Protein AF-A0A3R6D2X5-F1 (afdb_monomer_lite)

Sequence (202 aa):
MEIKRREPYDKNHVMYYKDLEEFFIPELEIRYCKGAEIPTVSSIYNDYRVWLLFAEFEGKGWTCLQVAHSKKNVKKEIEFVLEHLSKRWDRSGCELTDSQFYKHVCPVPKRGENYRDILYRKIGYEGSEFKICVLNVDKYLGLKKVEKNNKNDAERIIEICKNQYAEAKIAYQTLAVYWRKVSSAIDGQTISYAVEHRSEFE

pLDDT: mean 89.86, std 9.37, range [51.62, 98.38]

Organism: NCBI:txid360807

Radius of gyration: 16.98 Å; chains: 1; bounding box: 43×39×49 Å

Foldseek 3Di:
DDWAWDPPCRPAAADFCVNCVVQFDVVQKDKAFAPDDQDQFDQVLQVAFKKWKWFQDPPPGTATAAIGGDPGGRRVVVVLLSVLLNDAADPPPWWFQAAPTTGRQQTDDDPPDDRSSNNSNVVSVVGGIMMMTTGNLCVVVVHDPDPPDPPDVVSVCCVVCSSLLSRLLNCSNRVHRRHHDPCPDPSNVSNVVCSVVVVVRD

Structure (mmCIF, N/CA/C/O backbone):
data_AF-A0A3R6D2X5-F1
#
_entry.id   AF-A0A3R6D2X5-F1
#
loop_
_atom_site.group_PDB
_atom_site.id
_atom_site.type_symbol
_atom_site.label_atom_id
_atom_site.label_alt_id
_atom_site.label_comp_id
_atom_site.label_asym_id
_atom_site.label_entity_id
_atom_site.label_seq_id
_atom_site.pdbx_PDB_ins_code
_atom_site.Cartn_x
_atom_site.Cartn_y
_atom_site.Cartn_z
_atom_site.occupancy
_atom_site.B_iso_or_equiv
_atom_site.auth_seq_id
_atom_site.auth_comp_id
_atom_site.auth_asym_id
_atom_site.auth_atom_id
_atom_site.pdbx_PDB_model_num
ATOM 1 N N . MET A 1 1 ? 3.250 -5.771 -18.035 1.00 56.91 1 MET A N 1
ATOM 2 C CA . MET A 1 1 ? 4.008 -6.622 -17.089 1.00 56.91 1 MET A CA 1
ATOM 3 C C . MET A 1 1 ? 3.170 -7.850 -16.765 1.00 56.91 1 MET A C 1
ATOM 5 O O . MET A 1 1 ? 2.044 -7.692 -16.306 1.00 56.91 1 MET A O 1
ATOM 9 N N . GLU A 1 2 ? 3.667 -9.053 -17.046 1.00 67.50 2 GLU A N 1
ATOM 10 C CA . GLU A 1 2 ? 2.985 -10.290 -16.651 1.00 67.50 2 GLU A CA 1
ATOM 11 C C . GLU A 1 2 ? 3.428 -10.656 -15.229 1.00 67.50 2 GLU A C 1
ATOM 13 O O . GLU A 1 2 ? 4.548 -11.108 -15.009 1.00 67.50 2 GLU A O 1
ATOM 18 N N . ILE A 1 3 ? 2.583 -10.351 -14.242 1.00 84.94 3 ILE A N 1
ATOM 19 C CA . ILE A 1 3 ? 2.885 -10.572 -12.824 1.00 84.94 3 ILE A CA 1
ATOM 20 C C . ILE A 1 3 ? 2.293 -11.918 -12.406 1.00 84.94 3 ILE A C 1
ATOM 22 O O . ILE A 1 3 ? 1.081 -12.117 -12.504 1.00 84.94 3 ILE A O 1
ATOM 26 N N . LYS A 1 4 ? 3.130 -12.839 -11.919 1.00 92.88 4 LYS A N 1
ATOM 27 C CA . LYS A 1 4 ? 2.695 -14.180 -11.504 1.00 92.88 4 LYS A CA 1
ATOM 28 C C . LYS A 1 4 ? 2.452 -14.240 -9.998 1.00 92.88 4 LYS A C 1
ATOM 30 O O . LYS A 1 4 ? 3.367 -13.978 -9.217 1.00 92.88 4 LYS A O 1
ATOM 35 N N . ARG A 1 5 ? 1.239 -14.618 -9.587 1.00 94.50 5 ARG A N 1
ATOM 36 C CA . ARG A 1 5 ? 0.895 -14.833 -8.172 1.00 94.50 5 ARG A CA 1
ATOM 37 C C . ARG A 1 5 ? 1.635 -16.044 -7.595 1.00 94.50 5 ARG A C 1
ATOM 39 O O . ARG A 1 5 ? 1.973 -16.994 -8.307 1.00 94.50 5 ARG A O 1
ATOM 46 N N . ARG A 1 6 ? 1.910 -15.992 -6.296 1.00 94.44 6 ARG A N 1
ATOM 47 C CA . ARG A 1 6 ? 2.455 -17.099 -5.503 1.00 94.44 6 ARG A CA 1
ATOM 48 C C . ARG A 1 6 ? 1.317 -17.961 -4.983 1.00 94.44 6 ARG A C 1
ATOM 50 O O . ARG A 1 6 ? 0.257 -17.439 -4.660 1.00 94.44 6 ARG A O 1
ATOM 57 N N . GLU A 1 7 ? 1.567 -19.255 -4.825 1.00 90.50 7 GLU A N 1
ATOM 58 C CA . GLU A 1 7 ? 0.725 -20.052 -3.940 1.00 90.50 7 GLU A CA 1
ATOM 59 C C . GLU A 1 7 ? 0.876 -19.525 -2.499 1.00 90.50 7 GLU A C 1
ATOM 61 O O . GLU A 1 7 ? 1.982 -19.135 -2.105 1.00 90.50 7 GLU A O 1
ATOM 66 N N . PRO A 1 8 ? -0.214 -19.471 -1.721 1.00 91.00 8 PRO A N 1
ATOM 67 C CA . PRO A 1 8 ? -1.525 -20.040 -2.032 1.00 91.00 8 PRO A CA 1
ATOM 68 C C . PRO A 1 8 ? -2.539 -18.997 -2.573 1.00 91.00 8 PRO A C 1
ATOM 70 O O . PRO A 1 8 ? -3.746 -19.225 -2.495 1.00 91.00 8 PRO A O 1
ATOM 73 N N . TYR A 1 9 ? -2.062 -17.850 -3.077 1.00 92.38 9 TYR A N 1
ATOM 74 C CA . TYR A 1 9 ? -2.853 -16.667 -3.463 1.00 92.38 9 TYR A CA 1
ATOM 75 C C . TYR A 1 9 ? -3.320 -16.653 -4.926 1.00 92.38 9 TYR A C 1
ATOM 77 O O . TYR A 1 9 ? -3.965 -15.706 -5.376 1.00 92.38 9 TYR A O 1
ATOM 85 N N . ASP A 1 10 ? -2.953 -17.659 -5.710 1.00 88.56 10 ASP A N 1
ATOM 86 C CA . ASP A 1 10 ? -3.228 -17.752 -7.143 1.00 88.56 10 ASP A CA 1
ATOM 87 C C . ASP A 1 10 ? -4.728 -17.677 -7.461 1.00 88.56 10 ASP A C 1
ATOM 89 O O . ASP A 1 10 ? -5.114 -16.980 -8.401 1.00 88.56 10 ASP A O 1
ATOM 93 N N . LYS A 1 11 ? -5.564 -18.303 -6.625 1.00 87.81 11 LYS A N 1
ATOM 94 C CA . LYS A 1 11 ? -7.027 -18.361 -6.791 1.00 87.81 11 LYS A CA 1
ATOM 95 C C . LYS A 1 11 ? -7.799 -17.254 -6.077 1.00 87.81 11 LYS A C 1
ATOM 97 O O . LYS A 1 11 ? -9.017 -17.213 -6.194 1.00 87.81 11 LYS A O 1
ATOM 102 N N . ASN A 1 12 ? -7.120 -16.385 -5.335 1.00 90.75 12 ASN A N 1
ATOM 103 C CA . ASN A 1 12 ? -7.792 -15.356 -4.554 1.00 90.75 12 ASN A CA 1
ATOM 104 C C . ASN A 1 12 ? -8.479 -14.326 -5.460 1.00 90.75 12 ASN A C 1
ATOM 106 O O . ASN A 1 12 ? -7.918 -13.895 -6.482 1.00 90.75 12 ASN A O 1
ATOM 110 N N . HIS A 1 13 ? -9.672 -13.902 -5.042 1.00 90.56 13 HIS A N 1
ATOM 111 C CA . HIS A 1 13 ? -10.293 -12.695 -5.568 1.00 90.56 13 HIS A CA 1
ATOM 112 C C . HIS A 1 13 ? -9.428 -11.472 -5.225 1.00 90.56 13 HIS A C 1
ATOM 114 O O . HIS A 1 13 ? -8.724 -11.464 -4.215 1.00 90.56 13 HIS A O 1
ATOM 120 N N . VAL A 1 14 ? -9.434 -10.465 -6.100 1.00 92.19 14 VAL A N 1
ATOM 121 C CA . VAL A 1 14 ? -8.650 -9.241 -5.918 1.00 92.19 14 VAL A CA 1
ATOM 122 C C . VAL A 1 14 ? -9.571 -8.048 -5.977 1.00 92.19 14 VAL A C 1
ATOM 124 O O . VAL A 1 14 ? -10.201 -7.817 -7.005 1.00 92.19 14 VAL A O 1
ATOM 127 N N . MET A 1 15 ? -9.575 -7.285 -4.889 1.00 94.25 15 MET A N 1
ATOM 128 C CA . MET A 1 15 ? -10.214 -5.981 -4.825 1.00 94.25 15 MET A CA 1
ATOM 129 C C . MET A 1 15 ? -9.336 -4.929 -5.503 1.00 94.25 15 MET A C 1
ATOM 131 O O . MET A 1 15 ? -8.119 -4.858 -5.295 1.00 94.25 15 MET A O 1
ATOM 135 N N . TYR A 1 16 ? -9.968 -4.082 -6.300 1.00 94.00 16 TYR A N 1
ATOM 136 C CA . TYR A 1 16 ? -9.368 -2.938 -6.968 1.00 94.00 16 TYR A CA 1
ATOM 137 C C . TYR A 1 16 ? -9.768 -1.647 -6.254 1.00 94.00 16 TYR A C 1
ATOM 139 O O . TYR A 1 16 ? -10.570 -1.638 -5.324 1.00 94.00 16 TYR A O 1
ATOM 147 N N . TYR A 1 17 ? -9.220 -0.516 -6.702 1.00 95.50 17 TYR A N 1
ATOM 148 C CA . TYR A 1 17 ? -9.574 0.799 -6.153 1.00 95.50 17 TYR A CA 1
ATOM 149 C C . TYR A 1 17 ? -11.092 1.017 -6.043 1.00 95.50 17 TYR A C 1
ATOM 151 O O . TYR A 1 17 ? -11.553 1.546 -5.040 1.00 95.50 17 TYR A O 1
ATOM 159 N N . LYS A 1 18 ? -11.863 0.612 -7.062 1.00 93.69 18 LYS A N 1
ATOM 160 C CA . LYS A 1 18 ? -13.312 0.848 -7.111 1.00 93.69 18 LYS A CA 1
ATOM 161 C C . LYS A 1 18 ? -14.084 0.099 -6.032 1.00 93.69 18 LYS A C 1
ATOM 163 O O . LYS A 1 18 ? -15.045 0.649 -5.512 1.00 93.69 18 LYS A O 1
ATOM 168 N N . ASP A 1 19 ? -13.615 -1.079 -5.649 1.00 94.44 19 ASP A N 1
ATOM 169 C CA . ASP A 1 19 ? -14.226 -1.878 -4.586 1.00 94.44 19 ASP A CA 1
ATOM 170 C C . ASP A 1 19 ? -13.962 -1.279 -3.192 1.00 94.44 19 ASP A C 1
ATOM 172 O O . ASP A 1 19 ? -14.621 -1.633 -2.221 1.00 94.44 19 ASP A O 1
ATOM 176 N N . LEU A 1 20 ? -12.993 -0.361 -3.085 1.00 95.88 20 LEU A N 1
ATOM 177 C CA . LEU A 1 20 ? -12.514 0.202 -1.821 1.00 95.88 20 LEU A CA 1
ATOM 178 C C . LEU A 1 20 ? -12.700 1.720 -1.711 1.00 95.88 20 LEU A C 1
ATOM 180 O O . LEU A 1 20 ? -12.403 2.288 -0.658 1.00 95.88 20 LEU A O 1
ATOM 184 N N . GLU A 1 21 ? -13.174 2.391 -2.768 1.00 96.06 21 GLU A N 1
ATOM 185 C CA . GLU A 1 21 ? -13.158 3.858 -2.853 1.00 96.06 21 GLU A CA 1
ATOM 186 C C . GLU A 1 21 ? -13.978 4.528 -1.749 1.00 96.06 21 GLU A C 1
ATOM 188 O O . GLU A 1 21 ? -13.623 5.607 -1.276 1.00 96.06 21 GLU A O 1
ATOM 193 N N . GLU A 1 22 ? -15.015 3.850 -1.256 1.00 97.12 22 GLU A N 1
ATOM 194 C CA . GLU A 1 22 ? -15.819 4.341 -0.142 1.00 97.12 22 GLU A CA 1
ATOM 195 C C . GLU A 1 22 ? -15.051 4.425 1.187 1.00 97.12 22 GLU A C 1
ATOM 197 O O . GLU A 1 22 ? -15.443 5.190 2.071 1.00 97.12 22 GLU A O 1
ATOM 202 N N . PHE A 1 23 ? -13.973 3.658 1.366 1.00 97.69 23 PHE A N 1
ATOM 203 C CA . PHE A 1 23 ? -13.185 3.637 2.603 1.00 97.69 23 PHE A CA 1
ATOM 204 C C . PHE A 1 23 ? -12.042 4.652 2.604 1.00 97.69 23 PHE A C 1
ATOM 206 O O . PHE A 1 23 ? -11.407 4.863 3.643 1.00 97.69 23 PHE A O 1
ATOM 213 N N . PHE A 1 24 ? -11.767 5.287 1.467 1.00 97.81 24 PHE A N 1
ATOM 214 C CA . PHE A 1 24 ? -10.749 6.324 1.375 1.00 97.81 24 PHE A CA 1
ATOM 215 C C . PHE A 1 24 ? -11.292 7.685 1.807 1.00 97.81 24 PHE A C 1
ATOM 217 O O . PHE A 1 24 ? -12.499 7.909 1.859 1.00 97.81 24 PHE A O 1
ATOM 224 N N . ILE A 1 25 ? -10.378 8.595 2.145 1.00 97.19 25 ILE A N 1
ATOM 225 C CA . ILE A 1 25 ? -10.684 10.010 2.374 1.00 97.19 25 ILE A CA 1
ATOM 226 C C . ILE A 1 25 ? -10.608 10.732 1.018 1.00 97.19 25 ILE A C 1
ATOM 228 O O . ILE A 1 25 ? -9.490 10.940 0.534 1.00 97.19 25 ILE A O 1
ATOM 232 N N . PRO A 1 26 ? -11.739 11.091 0.376 1.00 95.50 26 PRO A N 1
ATOM 233 C CA . PRO A 1 26 ? -11.736 11.575 -1.008 1.00 95.50 26 PRO A CA 1
ATOM 234 C C . PRO A 1 26 ? -10.925 12.859 -1.205 1.00 95.50 26 PRO A C 1
ATOM 236 O O . PRO A 1 26 ? -10.264 13.029 -2.226 1.00 95.50 26 PRO A O 1
ATOM 239 N N . GLU A 1 27 ? -10.918 13.745 -0.209 1.00 95.56 27 GLU A N 1
ATOM 240 C CA . GLU A 1 27 ? -10.203 15.025 -0.240 1.00 95.56 27 GLU A CA 1
ATOM 241 C C . GLU A 1 27 ? -8.677 14.861 -0.174 1.00 95.56 27 GLU A C 1
ATOM 243 O O . GLU A 1 27 ? -7.941 15.815 -0.428 1.00 95.56 27 GLU A O 1
ATOM 248 N N . LEU A 1 28 ? -8.197 13.665 0.182 1.00 96.50 28 LEU A N 1
ATOM 249 C CA . LEU A 1 28 ? -6.778 13.318 0.298 1.00 96.50 28 LEU A CA 1
ATOM 250 C C . LEU A 1 28 ? -6.322 12.336 -0.787 1.00 96.50 28 LEU A C 1
ATOM 252 O O . LEU A 1 28 ? -5.270 11.710 -0.655 1.00 96.50 28 LEU A O 1
ATOM 256 N N . GLU A 1 29 ? -7.103 12.174 -1.856 1.00 97.56 29 GLU A N 1
ATOM 257 C CA . GLU A 1 29 ? -6.633 11.476 -3.047 1.00 97.56 29 GLU A CA 1
ATOM 258 C C . GLU A 1 29 ? -5.622 12.348 -3.804 1.00 97.56 29 GLU A C 1
ATOM 260 O O . GLU A 1 29 ? -5.915 13.474 -4.205 1.00 97.56 29 GLU A O 1
ATOM 265 N N . ILE A 1 30 ? -4.439 11.794 -4.062 1.00 97.62 30 ILE A N 1
ATOM 266 C CA . ILE A 1 30 ? -3.446 12.389 -4.959 1.00 97.62 30 ILE A CA 1
ATOM 267 C C . ILE A 1 30 ? -3.459 11.616 -6.265 1.00 97.62 30 ILE A C 1
ATOM 269 O O . ILE A 1 30 ? -3.316 10.395 -6.263 1.00 97.62 30 ILE A O 1
ATOM 273 N N . ARG A 1 31 ? -3.541 12.336 -7.383 1.00 97.12 31 ARG A N 1
ATOM 274 C CA . ARG A 1 31 ? -3.277 11.797 -8.719 1.00 97.12 31 ARG A CA 1
ATOM 275 C C . ARG A 1 31 ? -1.939 12.309 -9.214 1.00 97.12 31 ARG A C 1
ATOM 277 O O . ARG A 1 31 ? -1.651 13.496 -9.087 1.00 97.12 31 ARG A O 1
ATOM 284 N N . TYR A 1 32 ? -1.134 11.416 -9.771 1.00 96.94 32 TYR A N 1
ATOM 285 C CA . TYR A 1 32 ? 0.169 11.756 -10.320 1.00 96.94 32 TYR A CA 1
ATOM 286 C C . TYR A 1 32 ? 0.396 11.042 -11.650 1.00 96.94 32 TYR A C 1
ATOM 288 O O . TYR A 1 32 ? 0.395 9.814 -11.704 1.00 96.94 32 TYR A O 1
ATOM 296 N N . CYS A 1 33 ? 0.634 11.831 -12.695 1.00 95.50 33 CYS A N 1
ATOM 297 C CA . CYS A 1 33 ? 1.086 11.359 -13.996 1.00 95.50 33 CYS A CA 1
ATOM 298 C C . CYS A 1 33 ? 2.598 11.589 -14.111 1.00 95.50 33 CYS A C 1
ATOM 300 O O . CYS A 1 33 ? 3.105 12.681 -13.830 1.00 95.50 33 CYS A O 1
ATOM 302 N N . LYS A 1 34 ? 3.348 10.571 -14.530 1.00 90.88 34 LYS A N 1
ATOM 303 C CA . LYS A 1 34 ? 4.799 10.660 -14.676 1.00 90.88 34 LYS A CA 1
ATOM 304 C C . LYS A 1 34 ? 5.179 11.695 -15.736 1.00 90.88 34 LYS A C 1
ATOM 306 O O . LYS A 1 34 ? 4.779 11.601 -16.889 1.00 90.88 34 LYS A O 1
ATOM 311 N N . GLY A 1 35 ? 6.032 12.640 -15.346 1.00 90.31 35 GLY A N 1
ATOM 312 C CA . GLY A 1 35 ? 6.441 13.772 -16.184 1.00 90.31 35 GLY A CA 1
ATOM 313 C C . GLY A 1 35 ? 5.633 15.047 -15.934 1.00 90.31 35 GLY A C 1
ATOM 314 O O . GLY A 1 35 ? 6.064 16.113 -16.366 1.00 90.31 35 GLY A O 1
ATOM 315 N N . ALA A 1 36 ? 4.523 14.963 -15.194 1.00 94.19 36 ALA A N 1
ATOM 316 C CA . ALA A 1 36 ? 3.848 16.133 -14.649 1.00 94.19 36 ALA A CA 1
ATOM 317 C C . ALA A 1 36 ? 4.596 16.698 -13.428 1.00 94.19 36 ALA A C 1
ATOM 319 O O . ALA A 1 36 ? 5.490 16.057 -12.859 1.00 94.19 36 ALA A O 1
ATOM 320 N N . GLU A 1 37 ? 4.197 17.899 -13.010 1.00 96.06 37 GLU A N 1
ATOM 321 C CA . GLU A 1 37 ? 4.637 18.493 -11.749 1.00 96.06 37 GLU A CA 1
ATOM 322 C C . GLU A 1 37 ? 4.246 17.595 -10.564 1.00 96.06 37 GLU A C 1
ATOM 324 O O . GLU A 1 37 ? 3.153 17.024 -10.527 1.00 96.06 37 GLU A O 1
ATOM 329 N N . ILE A 1 38 ? 5.158 17.443 -9.600 1.00 95.69 38 ILE A N 1
ATOM 330 C CA . ILE A 1 38 ? 4.920 16.617 -8.415 1.00 95.69 38 ILE A CA 1
ATOM 331 C C . ILE A 1 38 ? 3.876 17.308 -7.520 1.00 95.69 38 ILE A C 1
ATOM 333 O O . ILE A 1 38 ? 4.101 18.446 -7.104 1.00 95.69 38 ILE A O 1
ATOM 337 N N . PRO A 1 39 ? 2.767 16.632 -7.162 1.00 95.50 39 PRO A N 1
ATOM 338 C CA . PRO A 1 39 ? 1.752 17.203 -6.289 1.00 95.50 39 PRO A CA 1
ATOM 339 C C . PRO A 1 39 ? 2.303 17.578 -4.911 1.00 95.50 39 PRO A C 1
ATOM 341 O O . PRO A 1 39 ? 3.101 16.850 -4.316 1.00 95.50 39 PRO A O 1
ATOM 344 N N . THR A 1 40 ? 1.821 18.693 -4.363 1.00 94.56 40 THR A N 1
ATOM 345 C CA . THR A 1 40 ? 2.154 19.099 -2.993 1.00 94.56 40 THR A CA 1
ATOM 346 C C . THR A 1 40 ? 1.376 18.262 -1.979 1.00 94.56 40 THR A C 1
ATOM 348 O O . THR A 1 40 ? 0.161 18.102 -2.094 1.00 94.56 40 THR A O 1
ATOM 351 N N . VAL A 1 41 ? 2.060 17.781 -0.937 1.00 95.44 41 VAL A N 1
ATOM 352 C CA . VAL A 1 41 ? 1.449 16.998 0.147 1.00 95.44 41 VAL A CA 1
ATOM 353 C C . VAL A 1 41 ? 1.268 17.875 1.389 1.00 95.44 41 VAL A C 1
ATOM 355 O O . VAL A 1 41 ? 2.225 18.426 1.949 1.00 95.44 41 VAL A O 1
ATOM 358 N N . SER A 1 42 ? 0.024 18.028 1.840 1.00 93.56 42 SER A N 1
ATOM 359 C CA . SER A 1 42 ? -0.311 18.850 3.007 1.00 93.56 42 SER A CA 1
ATOM 360 C C . SER A 1 42 ? -0.031 18.120 4.330 1.00 93.56 42 SER A C 1
ATOM 362 O O . SER A 1 42 ? 0.210 16.914 4.378 1.00 93.56 42 SER A O 1
ATOM 364 N N . SER A 1 43 ? -0.014 18.850 5.447 1.00 94.31 43 SER A N 1
ATOM 365 C CA . SER A 1 43 ? 0.260 18.269 6.771 1.00 94.31 43 SER A CA 1
ATOM 366 C C . SER A 1 43 ? -0.869 17.388 7.309 1.00 94.31 43 SER A C 1
ATOM 368 O O . SER A 1 43 ? -0.589 16.539 8.152 1.00 94.31 43 SER A O 1
ATOM 370 N N . ILE A 1 44 ? -2.101 17.543 6.807 1.00 94.06 44 ILE A N 1
ATOM 371 C CA . ILE A 1 44 ? -3.289 16.784 7.243 1.00 94.06 44 ILE A CA 1
ATOM 372 C C . ILE A 1 44 ? -3.133 15.267 7.043 1.00 94.06 44 ILE A C 1
ATOM 374 O O . ILE A 1 44 ? -3.718 14.477 7.771 1.00 94.06 44 ILE A O 1
ATOM 378 N N . TYR A 1 45 ? -2.276 14.838 6.109 1.00 93.81 45 TYR A N 1
ATOM 379 C CA . TYR A 1 45 ? -1.957 13.423 5.902 1.00 93.81 45 TYR A CA 1
ATOM 380 C C . TYR A 1 45 ? -1.386 12.763 7.165 1.00 93.81 45 TYR A C 1
ATOM 382 O O . TYR A 1 45 ? -1.552 11.561 7.360 1.00 93.81 45 TYR A O 1
ATOM 390 N N . ASN A 1 46 ? -0.739 13.534 8.046 1.00 94.06 46 ASN A N 1
ATOM 391 C CA . ASN A 1 46 ? -0.153 13.017 9.284 1.00 94.06 46 ASN A CA 1
ATOM 392 C C . ASN A 1 46 ? -1.185 12.643 10.358 1.00 94.06 46 ASN A C 1
ATOM 394 O O . ASN A 1 46 ? -0.809 11.974 11.326 1.00 94.06 46 ASN A O 1
ATOM 398 N N . ASP A 1 47 ? -2.452 13.025 10.178 1.00 92.44 47 ASP A N 1
ATOM 399 C CA . ASP A 1 47 ? -3.562 12.603 11.042 1.00 92.44 47 ASP A CA 1
ATOM 400 C C . ASP A 1 47 ? -3.994 11.158 10.755 1.00 92.44 47 ASP A C 1
ATOM 402 O O . ASP A 1 47 ? -4.704 10.536 11.546 1.00 92.44 47 ASP A O 1
ATOM 406 N N . TYR A 1 48 ? -3.512 10.596 9.646 1.00 93.69 48 TYR A N 1
ATOM 407 C CA . TYR A 1 48 ? -3.784 9.237 9.220 1.00 93.69 48 TYR A CA 1
ATOM 408 C C . TYR A 1 48 ? -2.544 8.358 9.357 1.00 93.69 48 TYR A C 1
ATOM 410 O O . TYR A 1 48 ? -1.433 8.804 9.663 1.00 93.69 48 TYR A O 1
ATOM 418 N N . ARG A 1 49 ? -2.760 7.055 9.189 1.00 93.62 49 ARG A N 1
ATOM 419 C CA . ARG A 1 49 ? -1.747 6.033 9.464 1.00 93.62 49 ARG A CA 1
ATOM 420 C C . ARG A 1 49 ? -1.535 5.082 8.303 1.00 93.62 49 ARG A C 1
ATOM 422 O O . ARG A 1 49 ? -0.400 4.671 8.110 1.00 93.62 49 ARG A O 1
ATOM 429 N N . VAL A 1 50 ? -2.577 4.763 7.538 1.00 96.31 50 VAL A N 1
ATOM 430 C CA . VAL A 1 50 ? -2.510 3.795 6.437 1.00 96.31 50 VAL A CA 1
ATOM 431 C C . VAL A 1 50 ? -2.763 4.499 5.109 1.00 96.31 50 VAL A C 1
ATOM 433 O O . VAL A 1 50 ? -3.753 5.217 4.959 1.00 96.31 50 VAL A O 1
ATOM 436 N N . TRP A 1 51 ? -1.863 4.292 4.152 1.00 97.50 51 TRP A N 1
ATOM 437 C CA . TRP A 1 51 ? -1.962 4.831 2.799 1.00 97.50 51 TRP A CA 1
ATOM 438 C C . TRP A 1 51 ? -1.657 3.750 1.759 1.00 97.50 51 TRP A C 1
ATOM 440 O O . TRP A 1 51 ? -0.977 2.760 2.042 1.00 97.50 51 TRP A O 1
ATOM 450 N N . LEU A 1 52 ? -2.206 3.929 0.561 1.00 98.25 52 LEU A N 1
ATOM 451 C CA . LEU A 1 52 ? -2.114 2.986 -0.548 1.00 98.25 52 LEU A CA 1
ATOM 452 C C . LEU A 1 52 ? -1.620 3.699 -1.803 1.00 98.25 52 LEU A C 1
ATOM 454 O O . LEU A 1 52 ? -2.008 4.836 -2.059 1.00 98.25 52 LEU A O 1
ATOM 458 N N . LEU A 1 53 ? -0.804 3.007 -2.595 1.00 98.38 53 LEU A N 1
ATOM 459 C CA . LEU A 1 53 ? -0.403 3.413 -3.939 1.00 98.38 53 LEU A CA 1
ATOM 460 C C . LEU A 1 53 ? -1.072 2.492 -4.954 1.00 98.38 53 LEU A C 1
ATOM 462 O O . LEU A 1 53 ? -0.873 1.277 -4.919 1.00 98.38 53 LEU A O 1
ATOM 466 N N . PHE A 1 54 ? -1.797 3.082 -5.891 1.00 97.75 54 PHE A N 1
ATOM 467 C CA . PHE A 1 54 ? -2.390 2.414 -7.039 1.00 97.75 54 PHE A CA 1
ATOM 468 C C . PHE A 1 54 ? -1.734 2.892 -8.330 1.00 97.75 54 PHE A C 1
ATOM 470 O O . PHE A 1 54 ? -1.280 4.034 -8.417 1.00 97.75 54 PHE A O 1
ATOM 477 N N . ALA A 1 55 ? -1.742 2.031 -9.342 1.00 95.81 55 ALA A N 1
ATOM 478 C CA . ALA A 1 55 ? -1.429 2.405 -10.714 1.00 95.81 55 ALA A CA 1
ATOM 479 C C . ALA A 1 55 ? -2.486 1.871 -11.674 1.00 95.81 55 ALA A C 1
ATOM 481 O O . ALA A 1 55 ? -3.084 0.816 -11.436 1.00 95.81 55 ALA A O 1
ATOM 482 N N . GLU A 1 56 ? -2.708 2.605 -12.755 1.00 91.12 56 GLU A N 1
ATOM 483 C CA . GLU A 1 56 ? -3.573 2.160 -13.837 1.00 91.12 56 GLU A CA 1
ATOM 484 C C . GLU A 1 56 ? -2.784 1.275 -14.804 1.00 91.12 56 GLU A C 1
ATOM 486 O O . GLU A 1 56 ? -1.741 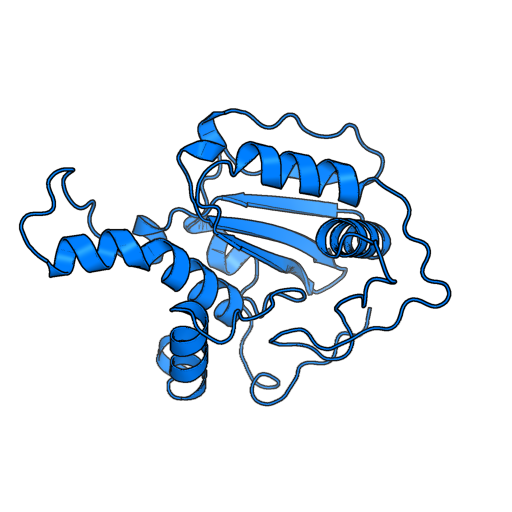1.667 -15.330 1.00 91.12 56 GLU A O 1
ATOM 491 N N . PHE A 1 57 ? -3.288 0.064 -15.037 1.00 79.25 57 PHE A N 1
ATOM 492 C CA . PHE A 1 57 ? -2.795 -0.810 -16.097 1.00 79.25 57 PHE A CA 1
ATOM 493 C C . PHE A 1 57 ? -3.923 -1.088 -17.082 1.00 79.25 57 PHE A C 1
ATOM 495 O O . PHE A 1 57 ? -5.054 -1.373 -16.674 1.00 79.25 57 PHE A O 1
ATOM 502 N N . GLU A 1 58 ? -3.604 -1.049 -18.377 1.00 70.50 58 GLU A N 1
ATOM 503 C CA . GLU A 1 58 ? -4.569 -1.305 -19.447 1.00 70.50 58 GLU A CA 1
ATOM 504 C C . GLU A 1 58 ? -5.368 -2.593 -19.193 1.00 70.50 58 GLU A C 1
ATOM 506 O O . GLU A 1 58 ? -4.811 -3.665 -18.937 1.00 70.50 58 GLU A O 1
ATOM 511 N N . GLY A 1 59 ? -6.698 -2.467 -19.220 1.00 70.75 59 GLY A N 1
ATOM 512 C CA . GLY A 1 59 ? -7.636 -3.580 -19.053 1.00 70.75 59 GLY A CA 1
ATOM 513 C C . GLY A 1 59 ? -7.761 -4.159 -17.636 1.00 70.75 59 GLY A C 1
ATOM 514 O O . GLY A 1 59 ? -8.520 -5.108 -17.460 1.00 70.75 59 GLY A O 1
ATOM 515 N N . LYS A 1 60 ? -7.052 -3.627 -16.627 1.00 69.19 60 LYS A N 1
ATOM 516 C CA . LYS A 1 60 ? -7.074 -4.135 -15.233 1.00 69.19 60 LYS A CA 1
ATOM 517 C C . LYS A 1 60 ? -7.520 -3.107 -14.191 1.00 69.19 60 LYS A C 1
ATOM 519 O O . LYS A 1 60 ? -7.506 -3.403 -12.999 1.00 69.19 60 LYS A O 1
ATOM 524 N N . GLY A 1 61 ? -7.901 -1.907 -14.630 1.00 83.88 61 GLY A N 1
ATOM 525 C CA . GLY A 1 61 ? -8.257 -0.801 -13.746 1.00 83.88 61 GLY A CA 1
ATOM 526 C C . GLY A 1 61 ? -7.101 -0.368 -12.836 1.00 83.88 61 GLY A C 1
ATOM 527 O O . GLY A 1 61 ? -5.925 -0.637 -13.097 1.00 83.88 61 GLY A O 1
ATOM 528 N N . TRP A 1 62 ? -7.451 0.312 -11.746 1.00 94.56 62 TRP A N 1
ATOM 529 C CA . TRP A 1 62 ? -6.503 0.799 -10.743 1.00 94.56 62 TRP A CA 1
ATOM 530 C C . TRP A 1 62 ? -6.090 -0.337 -9.800 1.00 94.56 62 TRP A C 1
ATOM 532 O O . TRP A 1 62 ? -6.813 -0.691 -8.865 1.00 94.56 62 TRP A O 1
ATOM 542 N N . THR A 1 63 ? -4.915 -0.906 -10.061 1.00 94.75 63 THR A N 1
ATOM 543 C CA . THR A 1 63 ? -4.331 -2.022 -9.306 1.00 94.75 63 THR A CA 1
ATOM 544 C C . THR A 1 63 ? -3.530 -1.505 -8.116 1.00 94.75 63 THR A C 1
ATOM 546 O O . THR A 1 63 ? -2.735 -0.574 -8.262 1.00 94.75 63 THR A O 1
ATOM 549 N N . CYS A 1 64 ? -3.700 -2.118 -6.942 1.00 97.31 64 CYS A N 1
ATOM 550 C CA . CYS A 1 64 ? -2.915 -1.764 -5.762 1.00 97.31 64 CYS A CA 1
ATOM 551 C C . CYS A 1 64 ? -1.471 -2.260 -5.896 1.00 97.31 64 CYS A C 1
ATOM 553 O O . CYS A 1 64 ? -1.202 -3.452 -6.054 1.00 97.31 64 CYS A O 1
ATOM 555 N N . LEU A 1 65 ? -0.523 -1.335 -5.812 1.00 96.81 65 LEU A N 1
ATOM 556 C CA . LEU A 1 65 ? 0.903 -1.620 -5.882 1.00 96.81 65 LEU A CA 1
ATOM 557 C C . LEU A 1 65 ? 1.525 -1.769 -4.501 1.00 96.81 65 LEU A C 1
ATOM 559 O O . LEU A 1 65 ? 2.361 -2.647 -4.299 1.00 96.81 65 LEU A O 1
ATOM 563 N N . GLN A 1 66 ? 1.153 -0.895 -3.568 1.00 96.75 66 GLN A N 1
ATOM 564 C CA . GLN A 1 66 ? 1.728 -0.855 -2.231 1.00 96.75 66 GLN A CA 1
ATOM 565 C C . GLN A 1 66 ? 0.686 -0.410 -1.210 1.00 96.75 66 GLN A C 1
ATOM 567 O O . GLN A 1 66 ? -0.140 0.455 -1.495 1.00 96.75 66 GLN A O 1
ATOM 572 N N . VAL A 1 67 ? 0.797 -0.960 -0.008 1.00 96.19 67 VAL A N 1
ATOM 573 C CA . VAL A 1 67 ? 0.093 -0.510 1.195 1.00 96.19 67 VAL A CA 1
ATOM 574 C C . VAL A 1 67 ? 1.159 -0.230 2.242 1.00 96.19 67 VAL A C 1
ATOM 576 O O . VAL A 1 67 ? 2.145 -0.960 2.321 1.00 96.19 67 VAL A O 1
ATOM 579 N N . ALA A 1 68 ? 1.004 0.829 3.025 1.00 93.62 68 ALA A N 1
ATOM 580 C CA . ALA A 1 68 ? 1.926 1.093 4.116 1.00 93.62 68 ALA A CA 1
ATOM 581 C C . ALA A 1 68 ? 1.226 1.720 5.316 1.00 93.62 68 ALA A C 1
ATOM 583 O O . ALA A 1 68 ? 0.367 2.595 5.181 1.00 93.62 68 ALA A O 1
ATOM 584 N N . HIS A 1 69 ? 1.671 1.306 6.498 1.00 91.75 69 HIS A N 1
ATOM 585 C CA . HIS A 1 69 ? 1.392 1.965 7.762 1.00 91.75 69 HIS A CA 1
ATOM 586 C C . HIS A 1 69 ? 2.580 2.839 8.196 1.00 91.75 69 HIS A C 1
ATOM 588 O O . HIS A 1 69 ? 3.692 2.350 8.408 1.00 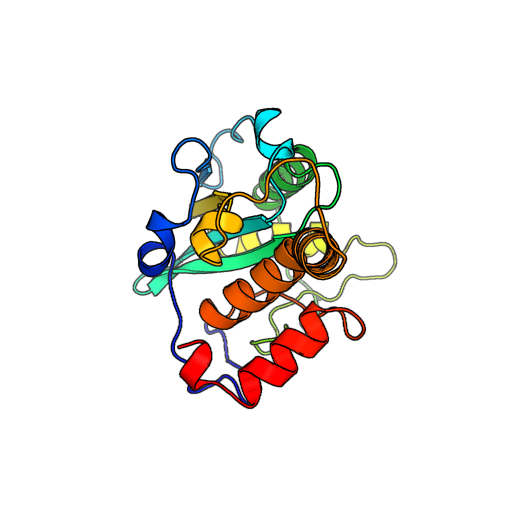91.75 69 HIS A O 1
ATOM 594 N N . SER A 1 70 ? 2.335 4.132 8.421 1.00 88.31 70 SER A N 1
ATOM 595 C CA . SER A 1 70 ? 3.306 5.049 9.024 1.00 88.31 70 SER A CA 1
ATOM 596 C C . SER A 1 70 ? 2.978 5.337 10.483 1.00 88.31 70 SER A C 1
ATOM 598 O O . SER A 1 70 ? 1.872 5.751 10.822 1.00 88.31 70 SER A O 1
ATOM 600 N N . LYS A 1 71 ? 3.986 5.236 11.355 1.00 80.25 71 LYS A N 1
ATOM 601 C CA . LYS A 1 71 ? 3.847 5.571 12.783 1.00 80.25 71 LYS A CA 1
ATOM 602 C C . LYS A 1 71 ? 3.881 7.071 13.077 1.00 80.25 71 LYS A C 1
ATOM 604 O O . LYS A 1 71 ? 3.447 7.475 14.153 1.00 80.25 71 LYS A O 1
ATOM 609 N N . LYS A 1 72 ? 4.478 7.890 12.200 1.00 77.69 72 LYS A N 1
ATOM 610 C CA . LYS A 1 72 ? 4.795 9.292 12.536 1.00 77.69 72 LYS A CA 1
ATOM 611 C C . LYS A 1 72 ? 4.510 10.307 11.439 1.00 77.69 72 LYS A C 1
ATOM 613 O O . LYS A 1 72 ? 3.997 11.369 11.766 1.00 77.69 72 LYS A O 1
ATOM 618 N N . ASN A 1 73 ? 4.901 10.054 10.190 1.00 91.00 73 ASN A N 1
ATOM 619 C CA . ASN A 1 73 ? 4.935 11.113 9.180 1.00 91.00 73 ASN A CA 1
ATOM 620 C C . ASN A 1 73 ? 4.568 10.577 7.794 1.00 91.00 73 ASN A C 1
ATOM 622 O O . ASN A 1 73 ? 5.435 10.381 6.942 1.00 91.00 73 ASN A O 1
ATOM 626 N N . VAL A 1 74 ? 3.268 10.345 7.597 1.00 93.75 74 VAL A N 1
ATOM 627 C CA . VAL A 1 74 ? 2.697 9.923 6.311 1.00 93.75 74 VAL A CA 1
ATOM 628 C C . VAL A 1 74 ? 3.046 10.925 5.215 1.00 93.75 74 VAL A C 1
ATOM 630 O O . VAL A 1 74 ? 3.423 10.510 4.124 1.00 93.75 74 VAL A O 1
ATOM 633 N N . LYS A 1 75 ? 3.013 12.233 5.511 1.00 95.56 75 LYS A N 1
ATOM 634 C CA . LYS A 1 75 ? 3.369 13.279 4.545 1.00 95.56 75 LYS A CA 1
ATOM 635 C C . LYS A 1 75 ? 4.744 13.018 3.918 1.00 95.56 75 LYS A C 1
ATOM 637 O O . LYS A 1 75 ? 4.838 12.900 2.702 1.00 95.56 75 LYS A O 1
ATOM 642 N N . LYS A 1 76 ? 5.792 12.882 4.738 1.00 95.38 76 LYS A N 1
ATOM 643 C CA . LYS A 1 76 ? 7.163 12.653 4.245 1.00 95.38 76 LYS A CA 1
ATOM 644 C C . LYS A 1 76 ? 7.300 11.343 3.479 1.00 95.38 76 LYS A C 1
ATOM 646 O O . LYS A 1 76 ? 8.110 11.253 2.563 1.00 95.38 76 LYS A O 1
ATOM 651 N N . GLU A 1 77 ? 6.548 10.315 3.864 1.00 95.31 77 GLU A N 1
ATOM 652 C CA . GLU A 1 77 ? 6.551 9.051 3.132 1.00 95.31 77 GLU A CA 1
ATOM 653 C C . GLU A 1 77 ? 5.927 9.189 1.744 1.00 95.31 77 GLU A C 1
ATOM 655 O O . GLU A 1 77 ? 6.496 8.667 0.790 1.00 95.31 77 GLU A O 1
ATOM 660 N N . ILE A 1 78 ? 4.814 9.912 1.620 1.00 96.75 78 ILE A N 1
ATOM 661 C CA . ILE A 1 78 ? 4.157 10.179 0.335 1.00 96.75 78 ILE A CA 1
ATOM 662 C C . ILE A 1 78 ? 5.022 11.096 -0.537 1.00 96.75 78 ILE A C 1
ATOM 664 O O . ILE A 1 78 ? 5.206 10.804 -1.716 1.00 96.75 78 ILE A O 1
ATOM 668 N N . GLU A 1 79 ? 5.613 12.153 0.029 1.00 97.25 79 GLU A N 1
ATOM 669 C CA . GLU A 1 79 ? 6.570 13.018 -0.681 1.00 97.25 79 GLU A CA 1
ATOM 670 C C . GLU A 1 79 ? 7.735 12.194 -1.240 1.00 97.25 79 GLU A C 1
ATOM 672 O O . GLU A 1 79 ? 8.064 12.301 -2.420 1.00 97.25 79 GLU A O 1
ATOM 677 N N . PHE A 1 80 ? 8.298 11.299 -0.421 1.00 96.75 80 PHE A N 1
ATOM 678 C CA . PHE A 1 80 ? 9.337 10.373 -0.858 1.00 96.75 80 PHE A CA 1
ATOM 679 C C . PHE A 1 80 ? 8.851 9.481 -2.007 1.00 96.75 80 PHE A C 1
ATOM 681 O O . PHE A 1 80 ? 9.576 9.295 -2.979 1.00 96.75 80 PHE A O 1
ATOM 688 N N . VAL A 1 81 ? 7.643 8.921 -1.929 1.00 97.12 81 VAL A N 1
ATOM 689 C CA . VAL A 1 81 ? 7.087 8.077 -3.000 1.00 97.12 81 VAL A CA 1
ATOM 690 C C . VAL A 1 81 ? 6.995 8.860 -4.306 1.00 97.12 81 VAL A C 1
ATOM 692 O O . VAL A 1 81 ? 7.552 8.419 -5.308 1.00 97.12 81 VAL A O 1
ATOM 695 N N . LEU A 1 82 ? 6.355 10.030 -4.292 1.00 97.31 82 LEU A N 1
ATOM 696 C CA . LEU A 1 82 ? 6.156 10.860 -5.483 1.00 97.31 82 LEU A CA 1
ATOM 697 C C . LEU A 1 82 ? 7.487 11.274 -6.122 1.00 97.31 82 LEU A C 1
ATOM 699 O O . LEU A 1 82 ? 7.669 11.138 -7.333 1.00 97.31 82 LEU A O 1
ATOM 703 N N . GLU A 1 83 ? 8.451 11.701 -5.303 1.00 96.75 83 GLU A N 1
ATOM 704 C CA . GLU A 1 83 ? 9.794 12.056 -5.762 1.00 96.75 83 GLU A CA 1
ATOM 705 C C . GLU A 1 83 ? 10.465 10.885 -6.492 1.00 96.75 83 GLU A C 1
ATOM 707 O O . GLU A 1 83 ? 11.055 11.063 -7.558 1.00 96.75 83 GLU A O 1
ATOM 712 N N . HIS A 1 84 ? 10.358 9.670 -5.957 1.00 96.81 84 HIS A N 1
ATOM 713 C CA . HIS A 1 84 ? 11.045 8.502 -6.504 1.00 96.81 84 HIS A CA 1
ATOM 714 C C . HIS A 1 84 ? 10.311 7.852 -7.681 1.00 96.81 84 HIS A C 1
ATOM 716 O O . HIS A 1 84 ? 10.981 7.325 -8.567 1.00 96.81 84 HIS A O 1
ATOM 722 N N . LEU A 1 85 ? 8.982 7.968 -7.763 1.00 96.69 85 LEU A N 1
ATOM 723 C CA . LEU A 1 85 ? 8.207 7.597 -8.956 1.00 96.69 85 LEU A CA 1
ATOM 724 C C . LEU A 1 85 ? 8.630 8.413 -10.191 1.00 96.69 85 LEU A C 1
ATOM 726 O O . LEU A 1 85 ? 8.631 7.900 -11.312 1.00 96.69 85 LEU A O 1
ATOM 730 N N . SER A 1 86 ? 9.029 9.674 -9.993 1.00 93.81 86 SER A N 1
ATOM 731 C CA . SER A 1 86 ? 9.479 10.559 -11.079 1.00 93.81 86 SER A CA 1
ATOM 732 C C . SER A 1 86 ? 10.870 10.203 -11.629 1.00 93.81 86 SER A C 1
ATOM 734 O O . SER A 1 86 ? 11.194 10.500 -12.783 1.00 93.81 86 SER A O 1
ATOM 736 N N . LYS A 1 87 ? 11.708 9.547 -10.818 1.00 93.56 87 LYS A N 1
ATOM 737 C CA . LYS A 1 87 ? 13.118 9.293 -11.131 1.00 93.56 87 LYS A CA 1
ATOM 738 C C . LYS A 1 87 ? 13.278 8.138 -12.124 1.00 93.56 87 LYS A C 1
ATOM 740 O O . LYS A 1 87 ? 12.446 7.239 -12.242 1.00 93.56 87 LYS A O 1
ATOM 745 N N . ARG A 1 88 ? 14.397 8.147 -12.855 1.00 90.06 88 ARG A N 1
ATOM 746 C CA . ARG A 1 88 ? 14.771 7.033 -13.738 1.00 90.06 88 ARG A CA 1
ATOM 747 C C . ARG A 1 88 ? 15.209 5.823 -12.916 1.00 90.06 88 ARG A C 1
ATOM 749 O O . ARG A 1 88 ? 15.897 5.970 -11.908 1.00 90.06 88 ARG A O 1
ATOM 756 N N . TRP A 1 89 ? 14.867 4.638 -13.404 1.00 89.00 89 TRP A N 1
ATOM 757 C CA . TRP A 1 89 ? 15.372 3.368 -12.898 1.00 89.00 89 TRP A CA 1
ATOM 758 C C . TRP A 1 89 ? 16.222 2.696 -13.971 1.00 89.00 89 TRP A C 1
ATOM 760 O O . TRP A 1 89 ? 15.794 2.609 -15.123 1.00 89.00 89 TRP A O 1
ATOM 770 N N . ASP A 1 90 ? 17.411 2.234 -13.594 1.00 82.88 90 ASP A N 1
ATOM 771 C CA . ASP A 1 90 ? 18.219 1.365 -14.441 1.00 82.88 90 ASP A CA 1
ATOM 772 C C . ASP A 1 90 ? 17.907 -0.092 -14.091 1.00 82.88 90 ASP A C 1
ATOM 774 O O . ASP A 1 90 ? 18.152 -0.553 -12.975 1.00 82.88 90 ASP A O 1
ATOM 778 N N . ARG A 1 91 ? 17.336 -0.807 -15.059 1.00 77.00 91 ARG A N 1
ATOM 779 C CA . ARG A 1 91 ? 16.985 -2.221 -14.922 1.00 77.00 91 ARG A CA 1
ATOM 780 C C . ARG A 1 91 ? 18.216 -3.131 -15.003 1.00 77.00 91 ARG A C 1
ATOM 782 O O . ARG A 1 91 ? 18.143 -4.286 -14.578 1.00 77.00 91 ARG A O 1
ATOM 789 N N . SER A 1 92 ? 19.319 -2.664 -15.589 1.00 78.19 92 SER A N 1
ATOM 790 C CA . SER A 1 92 ? 20.455 -3.517 -15.932 1.00 78.19 92 SER A CA 1
ATOM 791 C C . SER A 1 92 ? 21.100 -4.137 -14.682 1.00 78.19 92 SER A C 1
ATOM 793 O O . SER A 1 92 ? 21.551 -3.465 -13.755 1.00 78.19 92 SER A O 1
ATOM 795 N N . GLY A 1 93 ? 21.092 -5.472 -14.627 1.00 73.31 93 GLY A N 1
ATOM 796 C CA . GLY A 1 93 ? 21.660 -6.230 -13.509 1.00 73.31 93 GLY A CA 1
ATOM 797 C C . GLY A 1 93 ? 20.923 -6.077 -12.172 1.00 73.31 93 GLY A C 1
ATOM 798 O O . GLY A 1 93 ? 21.532 -6.331 -11.134 1.00 73.31 93 GLY A O 1
ATOM 799 N N . CYS A 1 94 ? 19.654 -5.647 -12.165 1.00 84.75 94 CYS A N 1
ATOM 800 C CA . CYS A 1 94 ? 18.825 -5.674 -10.960 1.00 84.75 94 CYS A CA 1
ATOM 801 C C . CYS A 1 94 ? 18.135 -7.038 -10.825 1.00 84.75 94 CYS A C 1
ATOM 803 O O . CYS A 1 94 ? 17.260 -7.389 -11.620 1.00 84.75 94 CYS A O 1
ATOM 805 N N . GLU A 1 95 ? 18.537 -7.811 -9.818 1.00 91.19 95 GLU A N 1
ATOM 806 C CA . GLU A 1 95 ? 17.871 -9.063 -9.464 1.00 91.19 95 GLU A CA 1
ATOM 807 C C . GLU A 1 95 ? 16.500 -8.795 -8.835 1.00 91.19 95 GLU A C 1
ATOM 809 O O . GLU A 1 95 ? 16.307 -7.809 -8.117 1.00 91.19 95 GLU A O 1
ATOM 814 N N . LEU A 1 96 ? 15.547 -9.696 -9.090 1.00 93.00 96 LEU A N 1
ATOM 815 C CA . LEU A 1 96 ? 14.189 -9.606 -8.563 1.00 93.00 96 LEU A CA 1
ATOM 816 C C . LEU A 1 96 ? 13.866 -10.799 -7.664 1.00 93.00 96 LEU A C 1
ATOM 818 O O . LEU A 1 96 ? 14.085 -11.958 -8.021 1.00 93.00 96 LEU A O 1
ATOM 822 N N . THR A 1 97 ? 13.265 -10.500 -6.520 1.00 93.88 97 THR A N 1
ATOM 823 C CA . THR A 1 97 ? 12.758 -11.472 -5.555 1.00 93.88 97 THR A CA 1
ATOM 824 C C . THR A 1 97 ? 11.242 -11.379 -5.423 1.00 93.88 97 THR A C 1
ATOM 826 O O . THR A 1 97 ? 10.580 -10.500 -5.984 1.00 93.88 97 THR A O 1
ATOM 829 N N . ASP A 1 98 ? 10.684 -12.310 -4.673 1.00 94.94 98 ASP A N 1
ATOM 830 C CA . ASP A 1 98 ? 9.259 -12.415 -4.426 1.00 94.94 98 ASP A CA 1
ATOM 831 C C . ASP A 1 98 ? 8.781 -11.312 -3.469 1.00 94.94 98 ASP A C 1
ATOM 833 O O . ASP A 1 98 ? 9.454 -10.958 -2.495 1.00 94.94 98 ASP A O 1
ATOM 837 N N . SER A 1 99 ? 7.583 -10.787 -3.725 1.00 94.75 99 SER A N 1
ATOM 838 C CA . SER A 1 99 ? 6.804 -10.091 -2.699 1.00 94.75 99 SER A CA 1
ATOM 839 C C . SER A 1 99 ? 6.019 -11.106 -1.872 1.00 94.75 99 SER A C 1
ATOM 841 O O . SER A 1 99 ? 6.171 -12.319 -2.047 1.00 94.75 99 SER A O 1
ATOM 843 N N . GLN A 1 100 ? 5.152 -10.647 -0.965 1.00 94.50 100 GLN A N 1
ATOM 844 C CA . GLN A 1 100 ? 4.270 -11.573 -0.257 1.00 94.50 100 GLN A CA 1
ATOM 845 C C . GLN A 1 100 ? 3.394 -12.370 -1.235 1.00 94.50 100 GLN A C 1
ATOM 847 O O . GLN A 1 100 ? 3.277 -13.585 -1.089 1.00 94.50 100 GLN A O 1
ATOM 852 N N . PHE A 1 101 ? 2.827 -11.702 -2.242 1.00 95.25 101 PHE A N 1
ATOM 853 C CA . PHE A 1 101 ? 1.782 -12.276 -3.092 1.00 95.25 101 PHE A CA 1
ATOM 854 C C . PHE A 1 101 ? 2.256 -12.654 -4.500 1.00 95.25 101 PHE A C 1
ATOM 856 O O . PHE A 1 101 ? 1.595 -13.459 -5.154 1.00 95.25 101 PHE A O 1
ATOM 863 N N . TYR A 1 102 ? 3.391 -12.129 -4.979 1.00 95.69 102 TYR A N 1
ATOM 864 C CA . TYR A 1 102 ? 3.852 -12.326 -6.361 1.00 95.69 102 TYR A CA 1
ATOM 865 C C . TYR A 1 102 ? 5.310 -12.751 -6.458 1.00 95.69 102 TYR A C 1
ATOM 867 O O . TYR A 1 102 ? 6.133 -12.446 -5.595 1.00 95.69 102 TYR A O 1
ATOM 875 N N . LYS A 1 103 ? 5.619 -13.452 -7.549 1.00 95.38 103 LYS A N 1
ATOM 876 C CA . LYS A 1 103 ? 6.961 -13.934 -7.870 1.00 95.38 103 LYS A CA 1
ATOM 877 C C . LYS A 1 103 ? 7.773 -12.872 -8.603 1.00 95.38 103 LYS A C 1
ATOM 879 O O . LYS A 1 103 ? 7.256 -12.265 -9.536 1.00 95.38 103 LYS A O 1
ATOM 884 N N . HIS A 1 104 ? 9.043 -12.713 -8.232 1.00 94.06 104 HIS A N 1
ATOM 885 C CA . HIS A 1 104 ? 10.035 -11.901 -8.960 1.00 94.06 104 HIS A CA 1
ATOM 886 C C . HIS A 1 104 ? 9.597 -10.459 -9.284 1.00 94.06 104 HIS A C 1
ATOM 888 O O . HIS A 1 104 ? 9.734 -9.998 -10.415 1.00 94.06 104 HIS A O 1
ATOM 894 N N . VAL A 1 105 ? 9.083 -9.726 -8.295 1.00 93.94 105 VAL A N 1
ATOM 895 C CA . VAL A 1 105 ? 8.620 -8.334 -8.463 1.00 93.94 105 VAL A CA 1
ATOM 896 C C . VAL A 1 105 ? 9.456 -7.313 -7.691 1.00 93.94 105 VAL A C 1
ATOM 898 O O . VAL A 1 105 ? 9.597 -6.173 -8.139 1.00 93.94 105 VAL A O 1
ATOM 901 N N . CYS A 1 106 ? 10.019 -7.695 -6.545 1.00 94.06 106 CYS A N 1
ATOM 902 C CA . CYS A 1 106 ? 10.730 -6.791 -5.647 1.00 94.06 106 CYS A CA 1
ATOM 903 C C . CYS A 1 106 ? 12.212 -6.697 -6.037 1.00 94.06 106 CYS A C 1
ATOM 905 O O . CYS A 1 106 ? 12.855 -7.737 -6.158 1.00 94.06 106 CYS A O 1
ATOM 907 N N . PRO A 1 107 ? 12.786 -5.491 -6.185 1.00 93.69 107 PRO A N 1
ATOM 908 C CA . PRO A 1 107 ? 14.198 -5.348 -6.510 1.00 93.69 107 PRO A CA 1
ATOM 909 C C . PRO A 1 107 ? 15.086 -5.740 -5.327 1.00 93.69 107 PRO A C 1
ATOM 911 O O . PRO A 1 107 ? 14.774 -5.440 -4.170 1.00 93.69 107 PRO A O 1
ATOM 914 N N . VAL A 1 108 ? 16.215 -6.378 -5.621 1.00 91.69 108 VAL A N 1
ATOM 915 C CA . VAL A 1 108 ? 17.274 -6.644 -4.646 1.00 91.69 108 VAL A CA 1
ATOM 916 C C . VAL A 1 108 ? 18.288 -5.495 -4.717 1.00 91.69 108 VAL A C 1
ATOM 918 O O . VAL A 1 108 ? 18.920 -5.314 -5.759 1.00 91.69 108 VAL A O 1
ATOM 921 N N . PRO A 1 109 ? 18.433 -4.684 -3.650 1.00 88.06 109 PRO A N 1
ATOM 922 C CA . PRO A 1 109 ? 19.382 -3.579 -3.643 1.00 88.06 109 PRO A CA 1
ATOM 923 C C . PRO A 1 109 ? 20.815 -4.115 -3.625 1.00 88.06 109 PRO A C 1
ATOM 925 O O . PRO A 1 109 ? 21.128 -5.052 -2.882 1.00 88.06 109 PRO A O 1
ATOM 928 N N . LYS A 1 110 ? 21.712 -3.489 -4.389 1.00 87.06 110 LYS A N 1
ATOM 929 C CA . LYS A 1 110 ? 23.154 -3.704 -4.232 1.00 87.06 110 LYS A CA 1
ATOM 930 C C . LYS A 1 110 ? 23.613 -3.105 -2.901 1.00 87.06 110 LYS A C 1
ATOM 932 O O . LYS A 1 110 ? 22.918 -2.317 -2.254 1.00 87.06 110 LYS A O 1
ATOM 937 N N . ARG A 1 111 ? 24.813 -3.491 -2.458 1.00 84.56 111 ARG A N 1
ATOM 938 C CA . ARG A 1 111 ? 25.375 -3.038 -1.178 1.00 84.56 111 ARG A CA 1
ATOM 939 C C . ARG A 1 111 ? 25.395 -1.505 -1.104 1.00 84.56 111 ARG A C 1
ATOM 941 O O . ARG A 1 111 ? 26.044 -0.860 -1.917 1.00 84.56 111 ARG A O 1
ATOM 948 N N . GLY A 1 112 ? 24.730 -0.951 -0.089 1.00 83.88 112 GLY A N 1
ATOM 949 C CA . GLY A 1 112 ? 24.657 0.494 0.156 1.00 83.88 112 GLY A CA 1
ATOM 950 C C . GLY A 1 112 ? 23.471 1.201 -0.504 1.00 83.88 112 GLY A C 1
ATOM 951 O O . GLY A 1 112 ? 23.240 2.370 -0.207 1.00 83.88 112 GLY A O 1
ATOM 952 N N . GLU A 1 113 ? 22.690 0.519 -1.344 1.00 87.44 113 GLU A N 1
ATOM 953 C CA . GLU A 1 113 ? 21.502 1.113 -1.953 1.00 87.44 113 GLU A CA 1
ATOM 954 C C . GLU A 1 113 ? 20.275 1.032 -1.035 1.00 87.44 113 GLU A C 1
ATOM 956 O O . GLU A 1 113 ? 20.081 0.084 -0.269 1.00 87.44 113 GLU A O 1
ATOM 961 N N . ASN A 1 114 ? 19.402 2.035 -1.133 1.00 91.44 114 ASN A N 1
ATOM 962 C CA . ASN A 1 114 ? 18.155 2.067 -0.383 1.00 91.44 114 ASN A CA 1
ATOM 963 C C . ASN A 1 114 ? 17.067 1.272 -1.124 1.00 91.44 114 ASN A C 1
ATOM 965 O O . ASN A 1 114 ? 16.669 1.622 -2.232 1.00 91.44 114 ASN A O 1
ATOM 969 N N . TYR A 1 115 ? 16.540 0.224 -0.485 1.00 92.44 115 TYR A N 1
ATOM 970 C CA . TYR A 1 115 ? 15.482 -0.611 -1.067 1.00 92.44 115 TYR A CA 1
ATOM 971 C C . TYR A 1 115 ? 14.237 0.187 -1.489 1.00 92.44 115 TYR A C 1
ATOM 973 O O . TYR A 1 115 ? 13.720 -0.028 -2.583 1.00 92.44 115 TYR A O 1
ATOM 981 N N . ARG A 1 116 ? 13.742 1.101 -0.637 1.00 93.00 116 ARG A N 1
ATOM 982 C CA . ARG A 1 116 ? 12.518 1.872 -0.923 1.00 93.00 116 ARG A CA 1
ATOM 983 C C . ARG A 1 116 ? 12.717 2.787 -2.121 1.00 93.00 116 ARG A C 1
ATOM 985 O O . ARG A 1 116 ? 11.822 2.896 -2.948 1.00 93.00 116 ARG A O 1
ATOM 992 N N . ASP A 1 117 ? 13.878 3.424 -2.191 1.00 94.50 117 ASP A N 1
ATOM 993 C CA . ASP A 1 117 ? 14.267 4.268 -3.316 1.00 94.50 117 ASP A CA 1
ATOM 994 C C . ASP A 1 117 ? 14.185 3.477 -4.634 1.00 94.50 117 ASP A C 1
ATOM 996 O O . ASP A 1 117 ? 13.397 3.810 -5.522 1.00 94.50 117 ASP A O 1
ATOM 1000 N N . ILE A 1 118 ? 14.902 2.352 -4.719 1.00 94.38 118 ILE A N 1
ATOM 1001 C CA . ILE A 1 118 ? 14.916 1.507 -5.922 1.00 94.38 118 ILE A CA 1
ATOM 1002 C C . ILE A 1 118 ? 13.517 0.991 -6.258 1.00 94.38 118 ILE A C 1
ATOM 1004 O O . ILE A 1 118 ? 13.131 0.992 -7.427 1.00 94.38 118 ILE A O 1
ATOM 1008 N N . LEU A 1 119 ? 12.747 0.575 -5.250 1.00 95.50 119 LEU A N 1
ATOM 1009 C CA . LEU A 1 119 ? 11.387 0.088 -5.442 1.00 95.50 119 LEU A CA 1
ATOM 1010 C C . LEU A 1 119 ? 10.498 1.136 -6.120 1.00 95.50 119 LEU A C 1
ATOM 1012 O O . LEU A 1 119 ? 9.867 0.821 -7.125 1.00 95.50 119 LEU A O 1
ATOM 1016 N N . TYR A 1 120 ? 10.448 2.369 -5.612 1.00 96.69 120 TYR A N 1
ATOM 1017 C CA . TYR A 1 120 ? 9.572 3.389 -6.199 1.00 96.69 120 TYR A CA 1
ATOM 1018 C C . TYR A 1 120 ? 10.079 3.886 -7.552 1.00 96.69 120 TYR A C 1
ATOM 1020 O O . TYR A 1 120 ? 9.261 4.146 -8.430 1.00 96.69 120 TYR A O 1
ATOM 1028 N N . ARG A 1 121 ? 11.397 3.904 -7.792 1.00 95.38 121 ARG A N 1
ATOM 1029 C CA . ARG A 1 121 ? 11.932 4.138 -9.145 1.00 95.38 121 ARG A CA 1
ATOM 1030 C C . ARG A 1 121 ? 11.486 3.056 -10.125 1.00 95.38 121 ARG A C 1
ATOM 1032 O O . ARG A 1 121 ? 11.062 3.377 -11.234 1.00 95.38 121 ARG A O 1
ATOM 1039 N N . LYS A 1 122 ? 11.547 1.782 -9.724 1.00 94.31 122 LYS A N 1
ATOM 1040 C CA . LYS A 1 122 ? 11.058 0.651 -10.528 1.00 94.31 122 LYS A CA 1
ATOM 1041 C C . LYS A 1 122 ? 9.564 0.778 -10.814 1.00 94.31 122 LYS A C 1
ATOM 1043 O O . LYS A 1 122 ? 9.163 0.653 -11.965 1.00 94.31 122 LYS A O 1
ATOM 1048 N N . ILE A 1 123 ? 8.755 1.079 -9.797 1.00 94.88 123 ILE A N 1
ATOM 1049 C CA . ILE A 1 123 ? 7.313 1.305 -9.969 1.00 94.88 123 ILE A CA 1
ATOM 1050 C C . ILE A 1 123 ? 7.065 2.432 -10.977 1.00 94.88 123 ILE A C 1
ATOM 1052 O O . ILE A 1 123 ? 6.289 2.261 -11.913 1.00 94.88 123 ILE A O 1
ATOM 1056 N N . GLY A 1 124 ? 7.779 3.549 -10.830 1.00 94.19 124 GLY A N 1
ATOM 1057 C CA . GLY A 1 124 ? 7.730 4.663 -11.769 1.00 94.19 124 GLY A CA 1
ATOM 1058 C C . GLY A 1 124 ? 8.186 4.283 -13.177 1.00 94.19 124 GLY A C 1
ATOM 1059 O O . GLY A 1 124 ? 7.750 4.883 -14.150 1.00 94.19 124 GLY A O 1
ATOM 1060 N N . TYR A 1 125 ? 9.086 3.315 -13.341 1.00 92.19 125 TYR A N 1
ATOM 1061 C CA . TYR A 1 125 ? 9.494 2.810 -14.656 1.00 92.19 125 TYR A CA 1
ATOM 1062 C C . TYR A 1 125 ? 8.413 1.943 -15.320 1.00 92.19 125 TYR A C 1
ATOM 1064 O O . TYR A 1 125 ? 8.306 1.945 -16.542 1.00 92.19 125 TYR A O 1
ATOM 1072 N N . GLU A 1 126 ? 7.613 1.223 -14.536 1.00 90.81 126 GLU A N 1
ATOM 1073 C CA . GLU A 1 126 ? 6.616 0.261 -15.030 1.00 90.81 126 GLU A CA 1
ATOM 1074 C C . GLU A 1 126 ? 5.212 0.844 -15.223 1.00 90.81 126 GLU A C 1
ATOM 1076 O O . GLU A 1 126 ? 4.372 0.186 -15.836 1.00 90.81 126 GLU A O 1
ATOM 1081 N N . GLY A 1 127 ? 4.954 2.049 -14.712 1.00 89.81 127 GLY A N 1
ATOM 1082 C CA . GLY A 1 127 ? 3.677 2.746 -14.845 1.00 89.81 127 GLY A CA 1
ATOM 1083 C C . GLY A 1 127 ? 3.849 4.245 -15.078 1.00 89.81 127 GLY A C 1
ATOM 1084 O O . GLY A 1 127 ? 4.907 4.818 -14.815 1.00 89.81 127 GLY A O 1
ATOM 1085 N N . SER A 1 128 ? 2.794 4.882 -15.577 1.00 91.31 128 SER A N 1
ATOM 1086 C CA . SER A 1 128 ? 2.749 6.327 -15.824 1.00 91.31 128 SER A CA 1
ATOM 1087 C C . SER A 1 128 ? 1.685 7.042 -15.001 1.00 91.31 128 SER A C 1
ATOM 1089 O O . SER A 1 128 ? 1.897 8.196 -14.654 1.00 91.31 128 SER A O 1
ATOM 1091 N N . GLU A 1 129 ? 0.585 6.371 -14.661 1.00 95.56 129 GLU A N 1
ATOM 1092 C CA . GLU A 1 129 ? -0.549 6.952 -13.940 1.00 95.56 129 GLU A CA 1
ATOM 1093 C C . GLU A 1 129 ? -0.671 6.346 -12.545 1.00 95.56 129 GLU A C 1
ATOM 1095 O O . GLU A 1 129 ? -0.785 5.126 -12.390 1.00 95.56 129 GLU A O 1
ATOM 1100 N N . PHE A 1 130 ? -0.666 7.204 -11.526 1.00 97.38 130 PHE A N 1
ATOM 1101 C CA . PHE A 1 130 ? -0.648 6.811 -10.123 1.00 97.38 130 PHE A CA 1
ATOM 1102 C C . PHE A 1 130 ? -1.738 7.508 -9.314 1.00 97.38 130 PHE A C 1
ATOM 1104 O O . PHE A 1 130 ? -2.051 8.683 -9.522 1.00 97.38 130 PHE A O 1
ATOM 1111 N N . LYS A 1 131 ? -2.261 6.781 -8.325 1.00 97.56 131 LYS A N 1
ATOM 1112 C CA . LYS A 1 131 ? -3.127 7.307 -7.270 1.00 97.56 131 LYS A CA 1
ATOM 1113 C C . LYS A 1 131 ? -2.545 6.981 -5.908 1.00 97.56 131 LYS A C 1
ATOM 1115 O O . LYS A 1 131 ? -2.170 5.836 -5.664 1.00 97.56 131 LYS A O 1
ATOM 1120 N N . ILE A 1 132 ? -2.511 7.960 -5.014 1.00 98.19 132 ILE A N 1
ATOM 1121 C CA . ILE A 1 132 ? -2.232 7.735 -3.597 1.00 98.19 132 ILE A CA 1
ATOM 1122 C C . ILE A 1 132 ? -3.497 8.056 -2.816 1.00 98.19 132 ILE A C 1
ATOM 1124 O O . ILE A 1 132 ? -4.052 9.144 -2.951 1.00 98.19 132 ILE A O 1
ATOM 1128 N N . CYS A 1 133 ? -3.943 7.098 -2.011 1.00 98.19 133 CYS A N 1
ATOM 1129 C CA . CYS A 1 133 ? -5.167 7.198 -1.225 1.00 98.19 133 CYS A CA 1
ATOM 1130 C C . CYS A 1 133 ? -4.855 6.970 0.251 1.00 98.19 133 CYS A C 1
ATOM 1132 O O . CYS A 1 133 ? -4.002 6.152 0.603 1.00 98.19 133 CYS A O 1
ATOM 1134 N N . VAL A 1 134 ? -5.576 7.671 1.120 1.00 97.38 134 VAL A N 1
ATOM 1135 C CA . VAL A 1 134 ? -5.476 7.518 2.572 1.00 97.38 134 VAL A CA 1
ATOM 1136 C C . VAL A 1 134 ? -6.695 6.758 3.078 1.00 97.38 134 VAL A C 1
ATOM 1138 O O . VAL A 1 134 ? -7.825 7.095 2.726 1.00 97.38 134 VAL A O 1
ATOM 1141 N N . LEU A 1 135 ? -6.467 5.730 3.896 1.00 97.69 135 LEU A N 1
ATOM 1142 C CA . LEU A 1 135 ? -7.520 4.856 4.402 1.00 97.69 135 LEU A CA 1
ATOM 1143 C C . LEU A 1 135 ? -8.144 5.418 5.682 1.00 97.69 135 LEU A C 1
ATOM 1145 O O . LEU A 1 135 ? -7.447 5.712 6.659 1.00 97.69 135 LEU A O 1
ATOM 1149 N N . ASN A 1 136 ? -9.474 5.467 5.720 1.00 96.50 136 ASN A N 1
ATOM 1150 C CA . ASN A 1 136 ? -10.218 5.628 6.960 1.00 96.50 136 ASN A CA 1
ATOM 1151 C C . ASN A 1 136 ? -10.286 4.280 7.693 1.00 96.50 136 ASN A C 1
ATOM 1153 O O . ASN A 1 136 ? -11.205 3.491 7.479 1.00 96.50 136 ASN A O 1
ATOM 1157 N N . VAL A 1 137 ? -9.292 4.012 8.545 1.00 95.25 137 VAL A N 1
ATOM 1158 C CA . VAL A 1 137 ? -9.141 2.724 9.247 1.00 95.25 137 VAL A CA 1
ATOM 1159 C C . VAL A 1 137 ? -10.374 2.370 10.078 1.00 95.25 137 VAL A C 1
ATOM 1161 O O . VAL A 1 137 ? -10.820 1.227 10.033 1.00 95.25 137 VAL A O 1
ATOM 1164 N N . ASP A 1 138 ? -10.958 3.334 10.789 1.00 94.06 138 ASP A N 1
ATOM 1165 C CA . ASP A 1 138 ? -12.124 3.070 11.635 1.00 94.06 138 ASP A CA 1
ATOM 1166 C C . ASP A 1 138 ? -13.343 2.688 10.788 1.00 94.06 138 ASP A C 1
ATOM 1168 O O . ASP A 1 138 ? -13.994 1.683 11.071 1.00 94.06 138 ASP A O 1
ATOM 1172 N N . LYS A 1 139 ? -13.612 3.432 9.702 1.00 95.62 139 LYS A N 1
ATOM 1173 C CA . LYS A 1 139 ? -14.704 3.108 8.767 1.00 95.62 139 LYS A CA 1
ATOM 1174 C C . LYS A 1 139 ? -14.495 1.734 8.131 1.00 95.62 139 LYS A C 1
ATOM 1176 O O . LYS A 1 139 ? -15.415 0.925 8.117 1.00 95.62 139 LYS A O 1
ATOM 1181 N N . TYR A 1 140 ? -13.288 1.473 7.637 1.00 96.62 140 TYR A N 1
ATOM 1182 C CA . TYR A 1 140 ? -12.927 0.229 6.959 1.00 96.62 140 TYR A CA 1
ATOM 1183 C C . TYR A 1 140 ? -13.038 -1.008 7.861 1.00 96.62 140 TYR A C 1
ATOM 1185 O O . TYR A 1 140 ? -13.457 -2.076 7.419 1.00 96.62 140 TYR A O 1
ATOM 1193 N N . LEU A 1 141 ? -12.684 -0.871 9.139 1.00 94.56 141 LEU A N 1
ATOM 1194 C CA . LEU A 1 141 ? -12.784 -1.954 10.116 1.00 94.56 141 LEU A CA 1
ATOM 11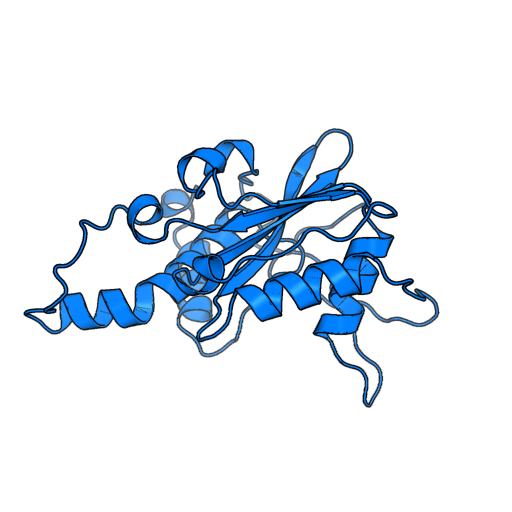95 C C . LEU A 1 141 ? -14.145 -2.009 10.830 1.00 94.56 141 LEU A C 1
ATOM 1197 O O . LEU A 1 141 ? -14.327 -2.852 11.706 1.00 94.56 141 LEU A O 1
ATOM 1201 N N . GLY A 1 142 ? -15.093 -1.128 10.492 1.00 93.00 142 GLY A N 1
ATOM 1202 C CA . GLY A 1 142 ? -16.395 -1.054 11.162 1.00 93.00 142 GLY A CA 1
ATOM 1203 C C . GLY A 1 142 ? -16.302 -0.663 12.642 1.00 93.00 142 GLY A C 1
ATOM 1204 O O . GLY A 1 142 ? -17.189 -0.991 13.433 1.00 93.00 142 GLY A O 1
ATOM 1205 N N . LEU A 1 143 ? -15.228 0.021 13.042 1.00 90.25 143 LEU A N 1
ATOM 1206 C CA . LEU A 1 143 ? -15.018 0.450 14.417 1.00 90.25 143 LEU A CA 1
ATOM 1207 C C . LEU A 1 143 ? -15.855 1.700 14.690 1.00 90.25 143 LEU A C 1
ATOM 1209 O O . LEU A 1 143 ? -15.763 2.714 13.994 1.00 90.25 143 LEU A O 1
ATOM 1213 N N . LYS A 1 144 ? -16.664 1.656 15.752 1.00 80.19 144 LYS A N 1
ATOM 1214 C CA . LYS A 1 144 ? -17.243 2.881 16.312 1.00 80.19 144 LYS A CA 1
ATOM 1215 C C . LYS A 1 144 ? -16.090 3.728 16.842 1.00 80.19 144 LYS A C 1
ATOM 1217 O O . LYS A 1 144 ? -15.187 3.169 17.458 1.00 80.19 144 LYS A O 1
ATOM 1222 N N . LYS A 1 145 ? -16.130 5.051 16.628 1.00 66.12 145 LYS A N 1
ATOM 1223 C CA . LYS A 1 145 ? -15.149 5.981 17.210 1.00 66.12 145 LYS A CA 1
ATOM 1224 C C . LYS A 1 145 ? -15.006 5.672 18.698 1.00 66.12 145 LYS A C 1
ATOM 1226 O O . LYS A 1 145 ? -15.922 5.953 19.470 1.00 66.12 145 LYS A O 1
ATOM 1231 N N . VAL A 1 146 ? -13.878 5.080 19.073 1.00 57.62 146 VAL A N 1
ATOM 1232 C CA . VAL A 1 146 ? -13.536 4.887 20.475 1.00 57.62 146 VAL A CA 1
ATOM 1233 C C . VAL A 1 146 ? -13.321 6.291 21.030 1.00 57.62 146 VAL A C 1
ATOM 1235 O O . VAL A 1 146 ? -12.591 7.100 20.450 1.00 57.62 146 VAL A O 1
ATOM 1238 N N . GLU A 1 147 ? -14.056 6.647 22.084 1.00 56.25 147 GLU A N 1
ATOM 1239 C CA . GLU A 1 147 ? -13.862 7.930 22.756 1.00 56.25 147 GLU A CA 1
ATOM 1240 C C . GLU A 1 147 ? -12.384 8.063 23.152 1.00 56.25 147 GLU A C 1
ATOM 1242 O O . GLU A 1 147 ? -11.752 7.073 23.505 1.00 56.25 147 GLU A O 1
ATOM 1247 N N . LYS A 1 148 ? -11.830 9.285 23.135 1.00 56.91 148 LYS A N 1
ATOM 1248 C CA . LYS A 1 148 ? -10.401 9.573 23.413 1.00 56.91 148 LYS A CA 1
ATOM 1249 C C . LYS A 1 148 ? -9.845 8.964 24.716 1.00 56.91 148 LYS A C 1
ATOM 1251 O O . LYS A 1 148 ? -8.633 8.966 24.910 1.00 56.91 148 LYS A O 1
ATOM 1256 N N . ASN A 1 149 ? -10.706 8.448 25.587 1.00 61.41 149 ASN A N 1
ATOM 1257 C CA . ASN A 1 149 ? -10.354 7.803 26.837 1.00 61.41 149 ASN A CA 1
ATOM 1258 C C . ASN A 1 149 ? -10.691 6.309 26.761 1.00 61.41 149 ASN A C 1
ATOM 1260 O O . ASN A 1 149 ? -11.771 5.914 27.194 1.00 61.41 149 ASN A O 1
ATOM 1264 N N . ASN A 1 150 ? -9.765 5.493 26.246 1.00 69.06 150 ASN A N 1
ATOM 1265 C CA . ASN A 1 150 ? -9.885 4.031 26.265 1.00 69.06 150 ASN A CA 1
ATOM 1266 C C . ASN A 1 150 ? -10.143 3.552 27.707 1.00 69.06 150 ASN A C 1
ATOM 1268 O O . ASN A 1 150 ? -9.272 3.671 28.584 1.00 69.06 150 ASN A O 1
ATOM 1272 N N . LYS A 1 151 ? -11.346 3.032 27.957 1.00 78.81 151 LYS A N 1
ATOM 1273 C CA . LYS A 1 151 ? -11.881 2.690 29.283 1.00 78.81 151 LYS A CA 1
ATOM 1274 C C . LYS A 1 151 ? -11.368 1.341 29.771 1.00 78.81 151 LYS A C 1
ATOM 1276 O O . LYS A 1 151 ? -11.258 1.132 30.976 1.00 78.81 151 LYS A O 1
ATOM 1281 N N . ASN A 1 152 ? -11.021 0.443 28.852 1.00 85.12 152 ASN A N 1
ATOM 1282 C CA . ASN A 1 152 ? -10.560 -0.911 29.151 1.00 85.12 152 ASN A CA 1
ATOM 1283 C C . ASN A 1 152 ? -9.384 -1.330 28.251 1.00 85.12 152 ASN A C 1
ATOM 1285 O O . ASN A 1 152 ? -9.036 -0.648 27.285 1.00 85.12 152 ASN A O 1
ATOM 1289 N N . ASP A 1 153 ? -8.758 -2.459 28.585 1.00 88.00 153 ASP A N 1
ATOM 1290 C CA . ASP A 1 153 ? -7.595 -2.957 27.848 1.00 88.00 153 ASP A CA 1
ATOM 1291 C C . ASP A 1 153 ? -7.936 -3.429 26.433 1.00 88.00 153 ASP A C 1
ATOM 1293 O O . ASP A 1 153 ? -7.104 -3.284 25.543 1.00 88.00 153 ASP A O 1
ATOM 1297 N N . ALA A 1 154 ? -9.159 -3.906 26.182 1.00 87.00 154 ALA A N 1
ATOM 1298 C CA . ALA A 1 154 ? -9.577 -4.294 24.836 1.00 87.00 154 ALA A CA 1
ATOM 1299 C C . ALA A 1 154 ? -9.581 -3.087 23.882 1.00 87.00 154 ALA A C 1
ATOM 1301 O O . ALA A 1 154 ? -9.014 -3.158 22.794 1.00 87.00 154 ALA A O 1
ATOM 1302 N N . GLU A 1 155 ? -10.124 -1.948 24.313 1.00 86.19 155 GLU A N 1
ATOM 1303 C CA . GLU A 1 155 ? -10.091 -0.692 23.551 1.00 86.19 155 GLU A CA 1
ATOM 1304 C C . GLU A 1 155 ? -8.656 -0.208 23.302 1.00 86.19 155 GLU A C 1
ATOM 1306 O O . GLU A 1 155 ? -8.326 0.230 22.200 1.00 86.19 155 GLU A O 1
ATOM 1311 N N . ARG A 1 156 ? -7.763 -0.345 24.292 1.00 86.75 156 ARG A N 1
ATOM 1312 C CA . ARG A 1 156 ? -6.337 -0.007 24.128 1.00 86.75 156 ARG A CA 1
ATOM 1313 C C . ARG A 1 156 ? -5.659 -0.906 23.104 1.00 86.75 156 ARG A C 1
ATOM 1315 O O . ARG A 1 156 ? -4.924 -0.403 22.259 1.00 86.75 156 ARG A O 1
ATOM 1322 N N . ILE A 1 157 ? -5.914 -2.211 23.165 1.00 88.06 157 ILE A N 1
ATOM 1323 C CA . ILE A 1 157 ? -5.384 -3.187 22.208 1.00 88.06 157 ILE A CA 1
ATOM 1324 C C . ILE A 1 157 ? -5.874 -2.855 20.796 1.00 88.06 157 ILE A C 1
ATOM 1326 O O . ILE A 1 157 ? -5.063 -2.828 19.873 1.00 88.06 157 ILE A O 1
ATOM 1330 N N . ILE A 1 158 ? -7.160 -2.534 20.623 1.00 89.19 158 ILE A N 1
ATOM 1331 C CA . ILE A 1 158 ? -7.713 -2.125 19.324 1.00 89.19 158 ILE A CA 1
ATOM 1332 C C . ILE A 1 158 ? -6.978 -0.890 18.795 1.00 89.19 158 ILE A C 1
ATOM 1334 O O . ILE A 1 158 ? -6.474 -0.925 17.675 1.00 89.19 158 ILE A O 1
ATOM 1338 N N . GLU A 1 159 ? -6.841 0.172 19.589 1.00 87.75 159 GLU A N 1
ATOM 1339 C CA . GLU A 1 159 ? -6.156 1.395 19.146 1.00 87.75 159 GLU A CA 1
ATOM 1340 C C . GLU A 1 159 ? -4.681 1.170 18.783 1.00 87.75 159 GLU A C 1
ATOM 1342 O O . GLU A 1 159 ? -4.177 1.764 17.827 1.00 87.75 159 GLU A O 1
ATOM 1347 N N . ILE A 1 160 ? -3.989 0.284 19.505 1.00 87.19 160 ILE A N 1
ATOM 1348 C CA . ILE A 1 160 ? -2.593 -0.076 19.224 1.00 87.19 160 ILE A CA 1
ATOM 1349 C C . ILE A 1 160 ? -2.485 -0.861 17.909 1.00 87.19 160 ILE A C 1
ATOM 1351 O O . ILE A 1 160 ? -1.592 -0.596 17.101 1.00 87.19 160 ILE A O 1
ATOM 1355 N N . CYS A 1 161 ? -3.389 -1.814 17.684 1.00 89.75 161 CYS A N 1
ATOM 1356 C CA . CYS A 1 161 ? -3.251 -2.822 16.634 1.00 89.75 161 CYS A CA 1
ATOM 1357 C C . CYS A 1 161 ? -3.971 -2.467 15.325 1.00 89.75 161 CYS A C 1
ATOM 1359 O O . CYS A 1 161 ? -3.563 -2.949 14.266 1.00 89.75 161 CYS A O 1
ATOM 1361 N N . LYS A 1 162 ? -5.019 -1.629 15.359 1.00 92.06 162 LYS A N 1
ATOM 1362 C CA . LYS A 1 162 ? -5.950 -1.434 14.229 1.00 92.06 162 LYS A CA 1
ATOM 1363 C C . LYS A 1 162 ? -5.274 -1.044 12.921 1.00 92.06 162 LYS A C 1
ATOM 1365 O O . LYS A 1 162 ? -5.661 -1.538 11.872 1.00 92.06 162 LYS A O 1
ATOM 1370 N N . ASN A 1 163 ? -4.242 -0.201 12.966 1.00 92.88 163 ASN A N 1
ATOM 1371 C CA . ASN A 1 163 ? -3.568 0.271 11.754 1.00 92.88 163 ASN A CA 1
ATOM 1372 C C . ASN A 1 163 ? -2.733 -0.831 11.086 1.00 92.88 163 ASN A C 1
ATOM 1374 O O . ASN A 1 163 ? -2.751 -0.949 9.866 1.00 92.88 163 ASN A O 1
ATOM 1378 N N . GLN A 1 164 ? -2.046 -1.653 11.884 1.00 92.19 164 GLN A N 1
ATOM 1379 C CA . GLN A 1 164 ? -1.263 -2.797 11.400 1.00 92.19 164 GLN A CA 1
ATOM 1380 C C . GLN A 1 164 ? -2.184 -3.891 10.854 1.00 92.19 164 GLN A C 1
ATOM 1382 O O . GLN A 1 164 ? -1.994 -4.396 9.750 1.00 92.19 164 GLN A O 1
ATOM 1387 N N . TYR A 1 165 ? -3.263 -4.181 11.585 1.00 93.25 165 TYR A N 1
ATOM 1388 C CA . TYR A 1 165 ? -4.294 -5.096 11.109 1.00 93.25 165 TYR A CA 1
ATOM 1389 C C . TYR A 1 165 ? -4.928 -4.608 9.797 1.00 93.25 165 TYR A C 1
ATOM 1391 O O . TYR A 1 165 ? -5.044 -5.380 8.848 1.00 93.25 165 TYR A O 1
ATOM 1399 N N . ALA A 1 166 ? -5.295 -3.323 9.709 1.00 95.00 166 ALA A N 1
ATOM 1400 C CA . ALA A 1 166 ? -5.869 -2.738 8.501 1.00 95.00 166 ALA A CA 1
ATOM 1401 C C . ALA A 1 166 ? -4.908 -2.803 7.310 1.00 95.00 166 ALA A C 1
ATOM 1403 O O . ALA A 1 166 ? -5.346 -3.183 6.226 1.00 95.00 166 ALA A O 1
ATOM 1404 N N . GLU A 1 167 ? -3.622 -2.484 7.508 1.00 95.44 167 GLU A N 1
ATOM 1405 C CA . GLU A 1 167 ? -2.581 -2.618 6.482 1.00 95.44 167 GLU A CA 1
ATOM 1406 C C . GLU A 1 167 ? -2.523 -4.049 5.941 1.00 95.44 167 GLU A C 1
ATOM 1408 O O . GLU A 1 167 ? -2.626 -4.259 4.734 1.00 95.44 167 GLU A O 1
ATOM 1413 N N . ALA A 1 168 ? -2.401 -5.042 6.822 1.00 94.75 168 ALA A N 1
ATOM 1414 C CA . ALA A 1 168 ? -2.287 -6.436 6.413 1.00 94.75 168 ALA A CA 1
ATOM 1415 C C . ALA A 1 168 ? -3.566 -6.951 5.738 1.00 94.75 168 ALA A C 1
ATOM 1417 O O . ALA A 1 168 ? -3.489 -7.621 4.705 1.00 94.75 168 ALA A O 1
ATOM 1418 N N . LYS A 1 169 ? -4.740 -6.598 6.280 1.00 95.38 169 LYS A N 1
ATOM 1419 C CA . LYS A 1 169 ? -6.044 -6.962 5.713 1.00 95.38 169 LYS A CA 1
ATOM 1420 C C . LYS A 1 169 ? -6.198 -6.406 4.298 1.00 95.38 169 LYS A C 1
ATOM 1422 O O . LYS A 1 169 ? -6.486 -7.163 3.377 1.00 95.38 169 LYS A O 1
ATOM 1427 N N . ILE A 1 170 ? -5.980 -5.102 4.108 1.00 96.81 170 ILE A N 1
ATOM 1428 C CA . ILE A 1 170 ? -6.176 -4.470 2.795 1.00 96.81 170 ILE A CA 1
ATOM 1429 C C . ILE A 1 170 ? -5.086 -4.885 1.797 1.00 96.81 170 ILE A C 1
ATOM 1431 O O . ILE A 1 170 ? -5.376 -5.056 0.615 1.00 96.81 170 ILE A O 1
ATOM 1435 N N . ALA A 1 171 ? -3.853 -5.141 2.253 1.00 96.50 171 ALA A N 1
ATOM 1436 C CA . ALA A 1 171 ? -2.802 -5.713 1.412 1.00 96.50 171 ALA A CA 1
ATOM 1437 C C . ALA A 1 171 ? -3.171 -7.114 0.904 1.00 96.50 171 ALA A C 1
ATOM 1439 O O . ALA A 1 171 ? -2.887 -7.426 -0.251 1.00 96.50 171 ALA A O 1
ATOM 1440 N N . TYR A 1 172 ? -3.823 -7.937 1.734 1.00 95.81 172 TYR A N 1
ATOM 1441 C CA . TYR A 1 172 ? -4.335 -9.251 1.340 1.00 95.81 172 TYR A CA 1
ATOM 1442 C C . TYR A 1 172 ? -5.507 -9.144 0.357 1.00 95.81 172 TYR A C 1
ATOM 1444 O O . TYR A 1 172 ? -5.458 -9.760 -0.702 1.00 95.81 172 TYR A O 1
ATOM 1452 N N . GLN A 1 173 ? -6.520 -8.326 0.656 1.00 96.00 173 GLN A N 1
ATOM 1453 C CA . GLN A 1 173 ? -7.700 -8.159 -0.208 1.00 96.00 173 GLN A CA 1
ATOM 1454 C C . GLN A 1 173 ? -7.353 -7.628 -1.601 1.00 96.00 173 GLN A C 1
ATOM 1456 O O . GLN A 1 173 ? -7.932 -8.038 -2.604 1.00 96.00 173 GLN A O 1
ATOM 1461 N N . THR A 1 174 ? -6.377 -6.726 -1.670 1.00 95.81 174 THR A N 1
ATOM 1462 C CA . THR A 1 174 ? -5.919 -6.147 -2.938 1.00 95.81 174 THR A CA 1
ATOM 1463 C C . THR A 1 174 ? -4.807 -6.948 -3.606 1.00 95.81 174 THR A C 1
ATOM 1465 O O . THR A 1 174 ? -4.424 -6.623 -4.729 1.00 95.81 174 THR A O 1
ATOM 1468 N N . LEU A 1 175 ? -4.256 -7.959 -2.917 1.00 95.62 175 LEU A N 1
ATOM 1469 C CA . LEU A 1 175 ? -2.979 -8.594 -3.246 1.00 95.62 175 LEU A CA 1
ATOM 1470 C C . LEU A 1 175 ? -1.977 -7.537 -3.729 1.00 95.62 175 LEU A C 1
ATOM 1472 O O . LEU A 1 175 ? -1.627 -7.491 -4.909 1.00 95.62 175 LEU A O 1
ATOM 1476 N N . ALA A 1 176 ? -1.563 -6.642 -2.833 1.00 96.50 176 ALA A N 1
ATOM 1477 C CA . ALA A 1 176 ? -0.714 -5.508 -3.186 1.00 96.50 176 ALA A CA 1
ATOM 1478 C C . ALA A 1 176 ? 0.642 -5.970 -3.750 1.00 96.50 176 ALA A C 1
ATOM 1480 O O . ALA A 1 176 ? 1.406 -6.673 -3.082 1.00 96.50 176 ALA A O 1
ATOM 1481 N N . VAL A 1 177 ? 0.953 -5.570 -4.989 1.00 96.00 177 VAL A N 1
ATOM 1482 C CA . VAL A 1 177 ? 2.033 -6.170 -5.802 1.00 96.00 177 VAL A CA 1
ATOM 1483 C C . VAL A 1 177 ? 3.379 -6.213 -5.079 1.00 96.00 177 VAL A C 1
ATOM 1485 O O . VAL A 1 177 ? 4.047 -7.249 -5.075 1.00 96.00 177 VAL A O 1
ATOM 1488 N N . TYR A 1 178 ? 3.768 -5.108 -4.448 1.00 95.88 178 TYR A N 1
ATOM 1489 C CA . TYR A 1 178 ? 5.077 -4.911 -3.821 1.00 95.88 178 TYR A CA 1
ATOM 1490 C C . TYR A 1 178 ? 5.051 -4.985 -2.297 1.00 95.88 178 TYR A C 1
ATOM 1492 O O . TYR A 1 178 ? 6.051 -4.649 -1.649 1.00 95.88 178 TYR A O 1
ATOM 1500 N N . TRP A 1 179 ? 3.930 -5.410 -1.713 1.00 95.19 179 TRP A N 1
ATOM 1501 C CA . TRP A 1 179 ? 3.819 -5.520 -0.267 1.00 95.19 179 TRP A CA 1
ATOM 1502 C C . TRP A 1 179 ? 4.643 -6.697 0.251 1.00 95.19 179 TRP A C 1
ATOM 1504 O O . TRP A 1 179 ? 4.672 -7.790 -0.329 1.00 95.19 179 TRP A O 1
ATOM 1514 N N . ARG A 1 180 ? 5.357 -6.466 1.352 1.00 89.31 180 ARG A N 1
ATOM 1515 C CA . ARG A 1 180 ? 6.212 -7.468 1.988 1.00 89.31 180 ARG A CA 1
ATOM 1516 C C . ARG A 1 180 ? 5.824 -7.591 3.448 1.00 89.31 180 ARG A C 1
ATOM 1518 O O . ARG A 1 180 ? 5.870 -6.614 4.188 1.00 89.31 180 ARG A O 1
ATOM 1525 N N . LYS A 1 181 ? 5.522 -8.821 3.858 1.00 81.12 181 LYS A N 1
ATOM 1526 C CA . LYS A 1 181 ? 5.285 -9.168 5.255 1.00 81.12 181 LYS A CA 1
ATOM 1527 C C . LYS A 1 181 ? 6.533 -8.890 6.087 1.00 81.12 181 LYS A C 1
ATOM 1529 O O . LYS A 1 181 ? 7.634 -9.316 5.735 1.00 81.12 181 LYS A O 1
ATOM 1534 N N . VAL A 1 182 ? 6.335 -8.258 7.239 1.00 68.12 182 VAL A N 1
ATOM 1535 C CA . VAL A 1 182 ? 7.320 -8.264 8.321 1.00 68.12 182 VAL A CA 1
ATOM 1536 C C . VAL A 1 182 ? 7.050 -9.499 9.179 1.00 68.12 182 VAL A C 1
ATOM 1538 O O . VAL A 1 182 ? 5.993 -9.630 9.793 1.00 68.12 182 VAL A O 1
ATOM 1541 N N . SER A 1 183 ? 7.985 -10.449 9.182 1.00 51.62 183 SER A N 1
ATOM 1542 C CA . SER A 1 183 ? 7.763 -11.833 9.632 1.00 51.62 183 SER A CA 1
ATOM 1543 C C . SER A 1 183 ? 7.312 -12.005 11.091 1.00 51.62 183 SER A C 1
ATOM 1545 O O . SER A 1 183 ? 6.765 -13.055 11.411 1.00 51.62 183 SER A O 1
ATOM 1547 N N . SER A 1 184 ? 7.518 -11.015 11.966 1.00 56.00 184 SER A N 1
ATOM 1548 C CA . SER A 1 184 ? 7.295 -11.110 13.420 1.00 56.00 184 SER A CA 1
ATOM 1549 C C . SER A 1 184 ? 6.191 -10.199 13.980 1.00 56.00 184 SER A C 1
ATOM 1551 O O . SER A 1 184 ? 5.999 -10.168 15.193 1.00 56.00 184 SER A O 1
ATOM 1553 N N . ALA A 1 185 ? 5.482 -9.441 13.136 1.00 69.50 185 ALA A N 1
ATOM 1554 C CA . ALA A 1 185 ? 4.477 -8.466 13.575 1.00 69.50 185 ALA A CA 1
ATOM 1555 C C . ALA A 1 185 ? 3.031 -8.984 13.430 1.00 69.50 185 ALA A C 1
ATOM 1557 O O . ALA A 1 185 ? 2.796 -10.050 12.857 1.00 69.50 185 ALA A O 1
ATOM 1558 N N . ILE A 1 186 ? 2.063 -8.194 13.918 1.00 79.69 186 ILE A N 1
ATOM 1559 C CA . ILE A 1 186 ? 0.609 -8.402 13.745 1.00 79.69 186 ILE A CA 1
ATOM 1560 C C . ILE A 1 186 ? 0.265 -8.718 12.287 1.00 79.69 186 ILE A C 1
ATOM 1562 O O . ILE A 1 186 ? -0.535 -9.613 12.023 1.00 79.69 186 ILE A O 1
ATOM 1566 N N . ASP A 1 187 ? 0.931 -8.061 11.340 1.00 78.38 187 ASP A N 1
ATOM 1567 C CA . ASP A 1 187 ? 0.746 -8.283 9.906 1.00 78.38 187 ASP A CA 1
ATOM 1568 C C . ASP A 1 187 ? 1.016 -9.742 9.535 1.00 78.38 187 ASP A C 1
ATOM 1570 O O 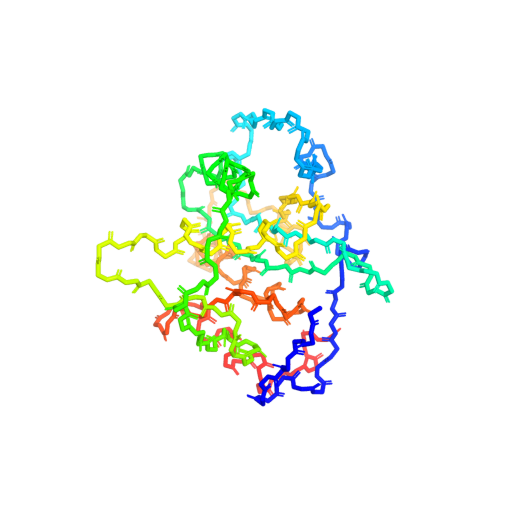. ASP A 1 187 ? 0.283 -10.363 8.771 1.00 78.38 187 ASP A O 1
ATOM 1574 N N . GLY A 1 188 ? 2.050 -10.334 10.131 1.00 80.88 188 GLY A N 1
ATOM 1575 C CA . GLY A 1 188 ? 2.414 -11.713 9.887 1.00 80.88 188 GLY A CA 1
ATOM 1576 C C . GLY A 1 188 ? 1.369 -12.710 10.367 1.00 80.88 188 GLY A C 1
ATOM 1577 O O . GLY A 1 188 ? 1.088 -13.660 9.633 1.00 80.88 188 GLY A O 1
ATOM 1578 N N . GLN A 1 189 ? 0.804 -12.482 11.554 1.00 84.38 189 GLN A N 1
ATOM 1579 C CA . GLN A 1 189 ? -0.280 -13.295 12.112 1.00 84.38 189 GLN A CA 1
ATOM 1580 C C . GLN A 1 189 ? -1.572 -13.111 11.313 1.00 84.38 189 GLN A C 1
ATOM 1582 O O . GLN A 1 189 ? -2.215 -14.094 10.963 1.00 84.38 189 GLN A O 1
ATOM 1587 N N . THR A 1 190 ? -1.885 -11.869 10.939 1.00 84.81 190 THR A N 1
ATOM 1588 C CA . THR A 1 190 ? -3.062 -11.521 10.130 1.00 84.81 190 THR A CA 1
ATOM 1589 C C . THR A 1 190 ? -3.031 -12.234 8.780 1.00 84.81 190 THR A C 1
ATOM 1591 O O . THR A 1 190 ? -4.019 -12.846 8.389 1.00 84.81 190 THR A O 1
ATOM 1594 N N . ILE A 1 191 ? -1.884 -12.237 8.089 1.00 88.75 191 ILE A N 1
ATOM 1595 C CA . ILE A 1 191 ? -1.743 -12.943 6.806 1.00 88.75 191 ILE A CA 1
ATOM 1596 C C . ILE A 1 191 ? -1.887 -14.458 6.971 1.00 88.75 191 ILE A C 1
ATOM 1598 O O . ILE A 1 191 ? -2.532 -15.088 6.138 1.00 88.75 191 ILE A O 1
ATOM 1602 N N . SER A 1 192 ? -1.294 -15.052 8.012 1.00 87.69 192 SER A N 1
ATOM 1603 C CA . SER A 1 192 ? -1.455 -16.491 8.264 1.00 87.69 192 SER A CA 1
ATOM 1604 C C . SER A 1 192 ? -2.924 -16.844 8.513 1.00 87.69 192 SER A C 1
ATOM 1606 O O . SER A 1 192 ? -3.437 -17.770 7.894 1.00 87.69 192 SER A O 1
ATOM 1608 N N . TYR A 1 193 ? -3.615 -16.045 9.329 1.00 88.44 193 TYR A N 1
ATOM 1609 C CA . TYR A 1 193 ? -5.035 -16.223 9.614 1.00 88.44 193 TYR A CA 1
ATOM 1610 C C . TYR A 1 193 ? -5.898 -16.100 8.352 1.00 88.44 193 TYR A C 1
ATOM 1612 O O . TYR A 1 193 ? -6.715 -16.976 8.085 1.00 88.44 193 TYR A O 1
ATOM 1620 N N . ALA A 1 194 ? -5.666 -15.072 7.528 1.00 88.88 194 ALA A N 1
ATOM 1621 C CA . ALA A 1 194 ? -6.406 -14.852 6.284 1.00 88.88 194 ALA A CA 1
ATOM 1622 C C . ALA A 1 194 ? -6.224 -15.990 5.265 1.00 88.88 194 ALA A C 1
ATOM 1624 O O . ALA A 1 194 ? -7.158 -16.329 4.540 1.00 88.88 194 ALA A O 1
ATOM 1625 N N . VAL A 1 195 ? -5.039 -16.612 5.215 1.00 87.75 195 VAL A N 1
ATOM 1626 C CA . VAL A 1 195 ? -4.792 -17.789 4.363 1.00 87.75 195 VAL A CA 1
ATOM 1627 C C . VAL A 1 195 ? -5.631 -18.991 4.806 1.00 87.75 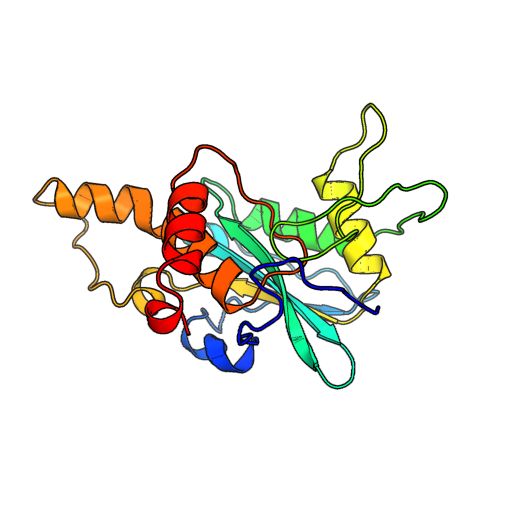195 VAL A C 1
ATOM 1629 O O . VAL A 1 195 ? -6.121 -19.725 3.945 1.00 87.75 195 VAL A O 1
ATOM 1632 N N . GLU A 1 196 ? -5.793 -19.181 6.116 1.00 89.06 196 GLU A N 1
ATOM 1633 C CA . GLU A 1 196 ? -6.575 -20.270 6.716 1.00 89.06 196 GLU A CA 1
ATOM 1634 C C . GLU A 1 196 ? -8.093 -20.005 6.669 1.00 89.06 196 GLU A C 1
ATOM 1636 O O . GLU A 1 196 ? -8.869 -20.948 6.543 1.00 89.06 196 GLU A O 1
ATOM 1641 N N . HIS A 1 197 ? -8.512 -18.734 6.692 1.00 89.50 197 HIS A N 1
ATOM 1642 C CA . HIS A 1 197 ? -9.910 -18.298 6.831 1.00 89.50 197 HIS A CA 1
ATOM 1643 C C . HIS A 1 197 ? -10.359 -17.397 5.669 1.00 89.50 197 HIS A C 1
ATOM 1645 O O . HIS A 1 197 ? -10.952 -16.339 5.871 1.00 89.50 197 HIS A O 1
ATOM 1651 N N . ARG A 1 198 ? -10.060 -17.788 4.423 1.00 83.19 198 ARG A N 1
ATOM 1652 C CA . ARG A 1 198 ? -10.239 -16.925 3.233 1.00 83.19 198 ARG A CA 1
ATOM 1653 C C . ARG A 1 198 ? -11.624 -16.297 3.101 1.00 83.19 198 ARG A C 1
ATOM 1655 O O . ARG A 1 198 ? -11.712 -15.124 2.762 1.00 83.19 198 ARG A O 1
ATOM 1662 N N . SER A 1 199 ? -12.674 -17.055 3.411 1.00 83.81 199 SER A N 1
ATOM 1663 C CA . SER A 1 199 ? -14.070 -16.613 3.310 1.00 83.81 199 SER A CA 1
ATOM 1664 C C . SER A 1 199 ? -14.420 -15.426 4.209 1.00 83.81 199 SER A C 1
ATOM 1666 O O . SER A 1 199 ? -15.455 -14.808 4.011 1.00 83.81 199 SER A O 1
ATOM 1668 N N . GLU A 1 200 ? -13.603 -15.120 5.219 1.00 84.19 200 GLU A N 1
ATOM 1669 C CA . GLU A 1 200 ? -13.802 -13.952 6.088 1.00 84.19 200 GLU A CA 1
ATOM 1670 C C . GLU A 1 200 ? -13.200 -12.661 5.503 1.00 84.19 200 GLU A C 1
ATOM 1672 O O . GLU A 1 200 ? -13.427 -11.567 6.026 1.00 84.19 200 GLU A O 1
ATOM 1677 N N . PHE A 1 201 ? -12.397 -12.784 4.442 1.00 80.62 201 PHE A N 1
ATOM 1678 C CA . PHE A 1 201 ? -11.631 -11.692 3.842 1.00 80.62 201 PHE A CA 1
ATOM 1679 C C . PHE A 1 201 ? -11.994 -11.418 2.376 1.00 80.62 201 PHE A C 1
ATOM 1681 O O . PHE A 1 201 ? -11.626 -10.350 1.880 1.00 80.62 201 PHE A O 1
ATOM 1688 N N . GLU A 1 202 ? -12.674 -12.355 1.711 1.00 69.25 202 GLU A N 1
ATOM 1689 C CA . GLU A 1 202 ? -13.261 -12.225 0.365 1.00 69.25 202 GLU A CA 1
ATOM 1690 C C . GLU A 1 202 ? -14.606 -11.489 0.405 1.00 69.25 202 GLU A C 1
ATOM 1692 O O . GLU A 1 202 ? -14.796 -10.617 -0.47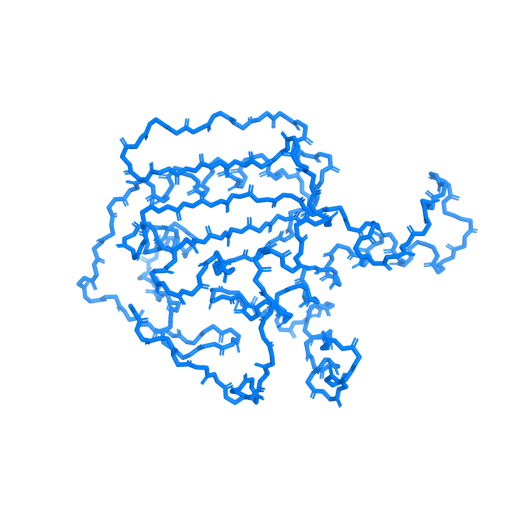2 1.00 69.25 202 GLU A O 1
#

Secondary structure (DSSP, 8-state):
--PPBPTTSTT-----HHHHGGGB-GGG-EEEETTSPPPPPPGGGGG--EEEEEEEETTTEEEEEEEEE-SS-HHHHHHHHHHHHHS----TT--EE--SSBSS-EE-PPTT--HHHHHHHHHHHH-SEEEEEEB-HHHHTT-----SS--SHHHHHHHHHHHHHHHHHHHHHTT-TT----TTSHHHHHHHHHHH-GGGT-